Protein AF-A0A532UNZ4-F1 (afdb_monomer)

Foldseek 3Di:
DPPPPVVVVVVVVVVVVVVVVVLVPDPVSVLVVCVVVDPPRDDDDDPDDDPPVPQQVNPDDPDPRQKDFQPCLVPPVLFFDDDDPDPDDPDGHGPDDAPVSVVVPDDLQCPPFLFFAPCSVVRVPVLFADNGMDSDPPRGPDDPPVSVCVPDPPVVVCLDLVCLDPDDDTPVVFADNTHHNDPPRGHPPDDPPPDPPPSSVVVNVVSVVVVVVVPPCPVVVVLLVVLVVLLSVLVVCVVVVVLVSSLVSLVVSLVSVSDDPVVNVVSVVSNVVSVVVVVVVVVVD

Structure (mmCIF, N/CA/C/O backbone):
data_AF-A0A532UNZ4-F1
#
_entry.id   AF-A0A532UNZ4-F1
#
loop_
_atom_site.group_PDB
_atom_site.id
_atom_site.type_symbol
_atom_site.label_atom_id
_atom_site.label_alt_id
_atom_site.label_comp_id
_atom_site.label_asym_id
_atom_site.label_entity_id
_atom_site.label_seq_id
_atom_site.pdbx_PDB_ins_code
_atom_site.Cartn_x
_atom_site.Cartn_y
_atom_site.Cartn_z
_atom_site.occupancy
_atom_site.B_iso_or_equiv
_atom_site.auth_seq_id
_atom_site.auth_comp_id
_atom_site.auth_asym_id
_atom_site.auth_atom_id
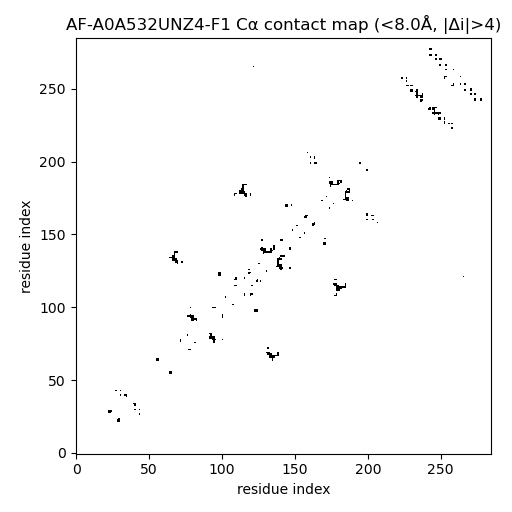_atom_site.pdbx_PDB_model_num
ATOM 1 N N . MET A 1 1 ? 32.087 49.160 -58.493 1.00 49.38 1 MET A N 1
ATOM 2 C CA . MET A 1 1 ? 32.886 48.961 -57.257 1.00 49.38 1 MET A CA 1
ATOM 3 C C . MET A 1 1 ? 32.150 48.200 -56.135 1.00 49.38 1 MET A C 1
ATOM 5 O O . MET A 1 1 ? 32.641 48.200 -55.020 1.00 49.38 1 MET A O 1
ATOM 9 N N . PHE A 1 2 ? 31.045 47.478 -56.394 1.00 47.03 2 PHE A N 1
ATOM 10 C CA . PHE A 1 2 ? 30.213 46.869 -55.329 1.00 47.03 2 PHE A CA 1
ATOM 11 C C . PHE A 1 2 ? 30.295 45.332 -55.195 1.00 47.03 2 PHE A C 1
ATOM 13 O O . PHE A 1 2 ? 29.628 44.758 -54.346 1.00 47.03 2 PHE A O 1
ATOM 20 N N . SER A 1 3 ? 31.113 44.646 -56.003 1.00 49.53 3 SER A N 1
ATOM 21 C CA . SER A 1 3 ? 31.121 43.170 -56.054 1.00 49.53 3 SER A CA 1
ATOM 22 C C . SER A 1 3 ? 32.226 42.498 -55.227 1.00 49.53 3 SER A C 1
ATOM 24 O O . SER A 1 3 ? 32.173 41.289 -55.025 1.00 49.53 3 SER A O 1
ATOM 26 N N . ARG A 1 4 ? 33.243 43.238 -54.759 1.00 51.09 4 ARG A N 1
ATOM 27 C CA . ARG A 1 4 ? 34.398 42.649 -54.050 1.00 51.09 4 ARG A CA 1
ATOM 28 C C . ARG A 1 4 ? 34.255 42.619 -52.526 1.00 51.09 4 ARG A C 1
ATOM 30 O O . ARG A 1 4 ? 34.861 41.765 -51.896 1.00 51.09 4 ARG A O 1
ATOM 37 N N . THR A 1 5 ? 33.442 43.490 -51.933 1.00 52.41 5 THR A N 1
ATOM 38 C CA . THR A 1 5 ? 33.271 43.569 -50.471 1.00 52.41 5 THR A CA 1
ATOM 39 C C . THR A 1 5 ? 32.358 42.471 -49.918 1.00 52.41 5 THR A C 1
ATOM 41 O O . THR A 1 5 ? 32.683 41.885 -48.892 1.00 52.41 5 THR A O 1
ATOM 44 N N . ILE A 1 6 ? 31.287 42.100 -50.631 1.00 52.09 6 ILE A N 1
ATOM 45 C CA . ILE A 1 6 ? 30.329 41.064 -50.190 1.00 52.09 6 ILE A CA 1
ATOM 46 C C . ILE A 1 6 ? 30.976 39.667 -50.146 1.00 52.09 6 ILE A C 1
ATOM 48 O O . ILE A 1 6 ? 30.724 38.889 -49.228 1.00 52.09 6 ILE A O 1
ATOM 52 N N . SER A 1 7 ? 31.873 39.360 -51.089 1.00 53.62 7 SER A N 1
ATOM 53 C CA . SER A 1 7 ? 32.529 38.046 -51.158 1.00 53.62 7 SER A CA 1
ATOM 54 C C . SER A 1 7 ? 33.530 37.811 -50.019 1.00 53.62 7 SER A C 1
ATOM 56 O O . SER A 1 7 ? 33.729 36.670 -49.608 1.00 53.62 7 SER A O 1
ATOM 58 N N . ILE A 1 8 ? 34.132 38.879 -49.480 1.00 55.50 8 ILE A N 1
ATOM 59 C CA . ILE A 1 8 ? 35.064 38.797 -48.345 1.00 55.50 8 ILE A CA 1
ATOM 60 C C . ILE A 1 8 ? 34.286 38.566 -47.041 1.00 55.50 8 ILE A C 1
ATOM 62 O O . ILE A 1 8 ? 34.701 37.753 -46.220 1.00 55.50 8 ILE A O 1
ATOM 66 N N . SER A 1 9 ? 33.122 39.204 -46.874 1.00 56.19 9 SER A N 1
ATOM 67 C CA . SER A 1 9 ? 32.268 39.044 -45.688 1.00 56.19 9 SER A CA 1
ATOM 68 C C . SER A 1 9 ? 31.656 37.643 -45.583 1.00 56.19 9 SER A C 1
ATOM 70 O O . SER A 1 9 ? 31.658 37.053 -44.507 1.00 56.19 9 SER A O 1
ATOM 72 N N . VAL A 1 10 ? 31.185 37.076 -46.699 1.00 59.09 10 VAL A N 1
ATOM 73 C CA . VAL A 1 10 ? 30.631 35.708 -46.729 1.00 59.09 10 VAL A CA 1
ATOM 74 C C . VAL A 1 10 ? 31.732 34.660 -46.528 1.00 59.09 10 VAL A C 1
ATOM 76 O O . VAL A 1 10 ? 31.521 33.686 -45.810 1.00 59.09 10 VAL A O 1
ATOM 79 N N . GLY A 1 11 ? 32.927 34.886 -47.086 1.00 58.06 11 GLY A N 1
ATOM 80 C CA . GLY A 1 11 ? 34.088 34.013 -46.883 1.00 58.06 11 GLY A CA 1
ATOM 81 C C . GLY A 1 11 ? 34.582 33.985 -45.433 1.00 58.06 11 GLY A C 1
ATOM 82 O O . GLY A 1 11 ? 34.886 32.914 -44.915 1.00 58.06 11 GLY A O 1
ATOM 83 N N . LEU A 1 12 ? 34.597 35.134 -44.747 1.00 62.00 12 LEU A N 1
ATOM 84 C CA . LEU A 1 12 ? 34.956 35.211 -43.326 1.00 62.00 12 LEU A CA 1
ATOM 85 C C . LEU A 1 12 ? 33.922 34.517 -42.434 1.00 62.00 12 LEU A C 1
ATOM 87 O O . LEU A 1 12 ? 34.299 33.788 -41.524 1.00 62.00 12 LEU A O 1
ATOM 91 N N . ILE A 1 13 ? 32.630 34.688 -42.719 1.00 64.38 13 ILE A N 1
ATOM 92 C CA . ILE A 1 13 ? 31.561 34.020 -41.965 1.00 64.38 13 ILE A CA 1
ATOM 93 C C . ILE A 1 13 ? 31.623 32.501 -42.180 1.00 64.38 13 ILE A C 1
ATOM 95 O O . ILE A 1 13 ? 31.535 31.753 -41.211 1.00 64.38 13 ILE A O 1
ATOM 99 N N . LEU A 1 14 ? 31.854 32.030 -43.410 1.00 59.44 14 LEU A N 1
ATOM 100 C CA . LEU A 1 14 ? 32.025 30.602 -43.693 1.00 59.44 14 LEU A CA 1
ATOM 101 C C . LEU A 1 14 ? 33.265 30.013 -43.013 1.00 59.44 14 LEU A C 1
ATOM 103 O O . LEU A 1 14 ? 33.174 28.912 -42.485 1.00 59.44 14 LEU A O 1
ATOM 107 N N . LEU A 1 15 ? 34.390 30.734 -42.958 1.00 60.16 15 LEU A N 1
ATOM 108 C CA . LEU A 1 15 ? 35.593 30.294 -42.237 1.00 60.16 15 LEU A CA 1
ATOM 109 C C . LEU A 1 15 ? 35.390 30.255 -40.717 1.00 60.16 15 LEU A C 1
ATOM 111 O O . LEU A 1 15 ? 35.885 29.340 -40.063 1.00 60.16 15 LEU A O 1
ATOM 115 N N . ILE A 1 16 ? 34.625 31.198 -40.159 1.00 64.38 16 ILE A N 1
ATOM 116 C CA . ILE A 1 16 ? 34.250 31.191 -38.738 1.00 64.38 16 ILE A CA 1
ATOM 117 C C . ILE A 1 16 ? 33.343 29.988 -38.436 1.00 64.38 16 ILE A C 1
ATOM 119 O O . ILE A 1 16 ? 33.587 29.272 -37.468 1.00 64.38 16 ILE A O 1
ATOM 123 N N . TRP A 1 17 ? 32.353 29.700 -39.286 1.00 57.81 17 TRP A N 1
ATOM 124 C CA . TRP A 1 17 ? 31.490 28.522 -39.136 1.00 57.81 17 TRP A CA 1
ATOM 125 C C . TRP A 1 17 ? 32.241 27.199 -39.343 1.00 57.81 17 TRP A C 1
ATOM 127 O O . TRP A 1 17 ? 31.996 26.247 -38.604 1.00 57.81 17 TRP A O 1
ATOM 137 N N . LEU A 1 18 ? 33.199 27.143 -40.277 1.00 57.22 18 LEU A N 1
ATOM 138 C CA . LEU A 1 18 ? 34.076 25.982 -40.458 1.00 57.22 18 LEU A CA 1
ATOM 139 C C . LEU A 1 18 ? 34.967 25.767 -39.223 1.00 57.22 18 LEU A C 1
ATOM 141 O O . LEU A 1 18 ? 35.126 24.638 -38.772 1.00 57.22 18 LEU A O 1
ATOM 145 N N . GLY A 1 19 ? 35.496 26.845 -38.633 1.00 57.66 19 GLY A N 1
ATOM 146 C CA . GLY A 1 19 ? 36.288 26.797 -37.401 1.00 57.66 19 GLY A CA 1
ATOM 147 C C . GLY A 1 19 ? 35.489 26.294 -36.195 1.00 57.66 19 GLY A C 1
ATOM 148 O O . GLY A 1 19 ? 35.978 25.447 -35.450 1.00 57.66 19 GLY A O 1
ATOM 149 N N . VAL A 1 20 ? 34.232 26.729 -36.047 1.00 58.88 20 VAL A N 1
ATOM 150 C CA . VAL A 1 20 ? 33.306 26.223 -35.012 1.00 58.88 20 VAL A CA 1
ATOM 151 C C . VAL A 1 20 ? 33.008 24.730 -35.207 1.00 58.88 20 VAL A C 1
ATOM 153 O O . VAL A 1 20 ? 32.889 23.993 -34.229 1.00 58.88 20 VAL A O 1
ATOM 156 N N . PHE A 1 21 ? 32.952 24.257 -36.455 1.00 53.56 21 PHE A N 1
ATOM 157 C CA . PHE A 1 21 ? 32.755 22.839 -36.764 1.00 53.56 21 PHE A CA 1
ATOM 158 C C . PHE A 1 21 ? 33.994 21.981 -36.459 1.00 53.56 21 PHE A C 1
ATOM 160 O O . PHE A 1 21 ? 33.852 20.873 -35.950 1.00 53.56 21 PHE A O 1
ATOM 167 N N . VAL A 1 22 ? 35.208 22.488 -36.705 1.00 53.97 22 VAL A N 1
ATOM 168 C CA . VAL A 1 22 ? 36.460 21.750 -36.436 1.00 53.97 22 VAL A CA 1
ATOM 169 C C . VAL A 1 22 ? 36.763 21.662 -34.933 1.00 53.97 22 VAL A C 1
ATOM 171 O O . VAL A 1 22 ? 37.199 20.611 -34.465 1.00 53.97 22 VAL A O 1
ATOM 174 N N . VAL A 1 23 ? 36.432 22.694 -34.145 1.00 53.22 23 VAL A N 1
ATOM 175 C CA . VAL A 1 23 ? 36.500 22.646 -32.664 1.00 53.22 23 VAL A CA 1
ATOM 176 C C . VAL A 1 23 ? 35.504 21.626 -32.077 1.00 53.22 23 VAL A C 1
ATOM 178 O O . VAL A 1 23 ? 35.675 21.151 -30.956 1.00 53.22 23 VAL A O 1
ATOM 181 N N . SER A 1 24 ? 34.497 21.207 -32.851 1.00 51.88 24 SER A N 1
ATOM 182 C CA . SER A 1 24 ? 33.519 20.185 -32.458 1.00 51.88 24 SER A CA 1
ATOM 183 C C . SER A 1 24 ? 34.052 18.743 -32.507 1.00 51.88 24 SER A C 1
ATOM 185 O O . SER A 1 24 ? 33.408 17.838 -31.974 1.00 51.88 24 SER A O 1
ATOM 187 N N . CYS A 1 25 ? 35.225 18.509 -33.108 1.00 57.59 25 CYS A N 1
ATOM 188 C CA . CYS A 1 25 ? 35.782 17.162 -33.271 1.00 57.59 25 CYS A CA 1
ATOM 189 C C . CYS A 1 25 ? 36.766 16.742 -32.167 1.00 57.59 25 CYS A C 1
ATOM 191 O O . CYS A 1 25 ? 37.067 15.555 -32.068 1.00 57.59 25 CYS A O 1
ATOM 193 N N . HIS A 1 26 ? 37.255 17.665 -31.328 1.00 64.00 26 HIS A N 1
ATOM 194 C CA . HIS A 1 26 ? 38.192 17.333 -30.251 1.00 64.00 26 HIS A CA 1
ATOM 195 C C . HIS A 1 26 ? 37.475 17.305 -28.893 1.00 64.00 26 HIS A C 1
ATOM 197 O O . HIS A 1 26 ? 36.960 18.313 -28.406 1.00 64.00 26 HIS A O 1
ATOM 203 N N . GLU A 1 27 ? 37.418 16.124 -28.276 1.00 60.66 27 GLU A N 1
ATOM 204 C CA . GLU A 1 27 ? 36.609 15.843 -27.081 1.00 60.66 27 GLU A CA 1
ATOM 205 C C . GLU A 1 27 ? 36.962 16.741 -25.881 1.00 60.66 27 GLU A C 1
ATOM 207 O O . GLU A 1 27 ? 36.075 17.173 -25.138 1.00 60.66 27 GLU A O 1
ATOM 212 N N . THR A 1 28 ? 38.239 17.111 -25.744 1.00 68.06 28 THR A N 1
ATOM 213 C CA . THR A 1 28 ? 38.715 18.026 -24.694 1.00 68.06 28 THR A CA 1
ATOM 214 C C . THR A 1 28 ? 38.230 19.460 -24.888 1.00 68.06 28 THR A C 1
ATOM 216 O O . THR A 1 28 ? 37.903 20.140 -23.912 1.00 68.06 28 THR A O 1
ATOM 219 N N . ASP A 1 29 ? 38.156 19.924 -26.136 1.00 67.81 29 ASP A N 1
ATOM 220 C CA . ASP A 1 29 ? 37.799 21.306 -26.456 1.00 67.81 29 ASP A CA 1
ATOM 221 C C . ASP A 1 29 ? 36.285 21.499 -26.370 1.00 67.81 29 ASP A C 1
ATOM 223 O O . ASP A 1 29 ? 35.812 22.483 -25.799 1.00 67.81 29 ASP A O 1
ATOM 227 N N . ARG A 1 30 ? 35.516 20.487 -26.797 1.00 68.12 30 ARG A N 1
ATOM 228 C CA . ARG A 1 30 ? 34.065 20.419 -26.584 1.00 68.12 30 ARG A CA 1
ATOM 229 C C . ARG A 1 30 ? 33.709 20.482 -25.100 1.00 68.12 30 ARG A C 1
ATOM 231 O O . ARG A 1 30 ? 32.814 21.233 -24.718 1.00 68.12 30 ARG A O 1
ATOM 238 N N . HIS A 1 31 ? 34.404 19.724 -24.253 1.00 72.06 31 HIS A N 1
ATOM 239 C CA . HIS A 1 31 ? 34.147 19.741 -22.814 1.00 72.06 31 HIS A CA 1
ATOM 240 C C . HIS A 1 31 ? 34.472 21.095 -22.176 1.00 72.06 31 HIS A C 1
ATOM 242 O O . HIS A 1 31 ? 33.653 21.596 -21.413 1.00 72.06 31 HIS A O 1
ATOM 248 N N . ARG A 1 32 ? 35.592 21.733 -22.550 1.00 71.75 32 ARG A N 1
ATOM 249 C CA . ARG A 1 32 ? 35.940 23.089 -22.086 1.00 71.75 32 ARG A CA 1
ATOM 250 C C . ARG A 1 32 ?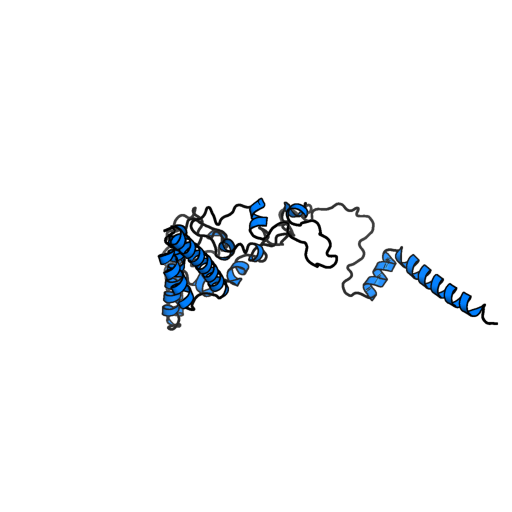 34.861 24.120 -22.412 1.00 71.75 32 ARG A C 1
ATOM 252 O O . ARG A 1 32 ? 34.497 24.918 -21.549 1.00 71.75 32 ARG A O 1
ATOM 259 N N . VAL A 1 33 ? 34.335 24.092 -23.636 1.00 73.88 33 VAL A N 1
ATOM 260 C CA . VAL A 1 33 ? 33.237 24.981 -24.043 1.00 73.88 33 VAL A CA 1
ATOM 261 C C . VAL A 1 33 ? 31.978 24.687 -23.223 1.00 73.88 33 VAL A C 1
ATOM 263 O O . VAL A 1 33 ? 31.347 25.610 -22.716 1.00 73.88 33 VAL A O 1
ATOM 266 N N . LEU A 1 34 ? 31.631 23.415 -23.019 1.00 67.25 34 LEU A N 1
ATOM 267 C CA . LEU A 1 34 ? 30.447 23.034 -22.245 1.00 67.25 34 LEU A CA 1
ATOM 268 C C . LEU A 1 34 ? 30.554 23.437 -20.767 1.00 67.25 34 LEU A C 1
ATOM 270 O O . LEU A 1 34 ? 29.593 23.983 -20.238 1.00 67.25 34 LEU A O 1
ATO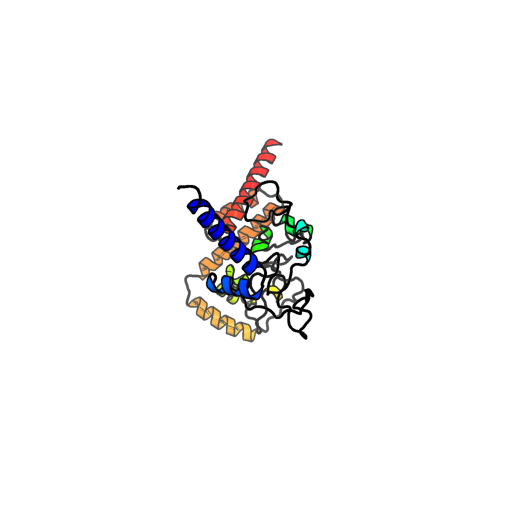M 274 N N . THR A 1 35 ? 31.710 23.251 -20.122 1.00 72.12 35 THR A N 1
ATOM 275 C CA . THR A 1 35 ? 31.942 23.695 -18.732 1.00 72.12 35 THR A CA 1
ATOM 276 C C . THR A 1 35 ? 31.906 25.213 -18.570 1.00 72.12 35 THR A C 1
ATOM 278 O O . THR A 1 35 ? 31.666 25.704 -17.475 1.00 72.12 35 THR A O 1
ATOM 281 N N . PHE A 1 36 ? 32.163 25.968 -19.642 1.00 73.06 36 PHE A N 1
ATOM 282 C CA . PHE A 1 36 ? 32.117 27.428 -19.601 1.00 73.06 36 PHE A CA 1
ATOM 283 C C . PHE A 1 36 ? 30.676 27.961 -19.619 1.00 73.06 36 PHE A C 1
ATOM 285 O O . PHE A 1 36 ? 30.379 28.945 -18.950 1.00 73.06 36 PHE A O 1
ATOM 292 N N . PHE A 1 37 ? 29.779 27.319 -20.376 1.00 71.50 37 PHE A N 1
ATOM 293 C CA . PHE A 1 37 ? 28.386 27.763 -20.520 1.00 71.50 37 PHE A CA 1
ATOM 294 C C . PHE A 1 37 ? 27.405 27.079 -19.565 1.00 71.50 37 PHE A C 1
ATOM 296 O O . PHE A 1 37 ? 26.330 27.622 -19.314 1.00 71.50 37 PHE A O 1
ATOM 303 N N . PHE A 1 38 ? 27.747 25.903 -19.042 1.00 57.12 38 PHE A N 1
ATOM 304 C CA . PHE A 1 38 ? 26.861 25.113 -18.197 1.00 57.12 38 PHE A CA 1
ATOM 305 C C . PHE A 1 38 ? 27.566 24.723 -16.901 1.00 57.12 38 PHE A C 1
ATOM 307 O O . PHE A 1 38 ? 28.583 24.030 -16.909 1.00 57.12 38 PHE A O 1
ATOM 314 N N . ASP A 1 39 ? 26.985 25.142 -15.780 1.00 51.50 39 ASP A N 1
ATOM 315 C CA . ASP A 1 39 ? 27.444 24.751 -14.452 1.00 51.50 39 ASP A CA 1
ATOM 316 C C . ASP A 1 39 ? 26.905 23.339 -14.137 1.00 51.50 39 ASP A C 1
ATOM 318 O O . ASP A 1 39 ? 25.697 23.098 -14.212 1.00 51.50 39 ASP A O 1
ATOM 322 N N . GLY A 1 40 ? 27.797 22.376 -13.868 1.00 53.81 40 GLY A N 1
ATOM 323 C CA . GLY A 1 40 ? 27.451 20.961 -13.629 1.00 53.81 40 GLY A CA 1
ATOM 324 C C . GLY A 1 40 ? 27.924 19.943 -14.680 1.00 53.81 40 GLY A C 1
ATOM 325 O O . GLY A 1 40 ? 27.517 18.780 -14.630 1.00 53.81 40 GLY A O 1
ATOM 326 N N . VAL A 1 41 ? 28.788 20.326 -15.623 1.00 71.81 41 VAL A N 1
ATOM 327 C CA . VAL A 1 41 ? 29.396 19.372 -16.568 1.00 71.81 41 VAL A CA 1
ATOM 328 C C . VAL A 1 41 ? 30.468 18.544 -15.840 1.00 71.81 41 VAL A C 1
ATOM 330 O O . VAL A 1 41 ? 31.475 19.079 -15.383 1.00 71.81 41 VAL A O 1
ATOM 333 N N . GLY A 1 42 ? 30.238 17.234 -15.701 1.00 60.84 42 GLY A N 1
ATOM 334 C CA . GLY A 1 42 ? 31.134 16.310 -14.986 1.00 60.84 42 GLY A CA 1
ATOM 335 C C . GLY A 1 42 ? 32.487 16.092 -15.685 1.00 60.84 42 GLY A C 1
ATOM 336 O O . GLY A 1 42 ? 32.568 16.281 -16.895 1.00 60.84 42 GLY A O 1
ATOM 337 N N . PRO A 1 43 ? 33.544 15.687 -14.955 1.00 68.19 43 PRO A N 1
ATOM 338 C CA . PRO A 1 43 ? 34.919 15.660 -15.461 1.00 68.19 43 PRO A CA 1
ATOM 339 C C . PRO A 1 43 ? 35.113 14.708 -16.652 1.00 68.19 43 PRO A C 1
ATOM 341 O O . PRO A 1 43 ? 34.479 13.655 -16.728 1.00 68.19 43 PRO A O 1
ATOM 344 N N . LEU A 1 44 ? 36.034 15.060 -17.560 1.00 54.28 44 LEU A N 1
ATOM 345 C CA . LEU A 1 44 ? 36.469 14.192 -18.661 1.00 54.28 44 LEU A CA 1
ATOM 346 C C . LEU A 1 44 ? 37.072 12.891 -18.119 1.00 54.28 44 LEU A C 1
ATOM 348 O O . LEU A 1 44 ? 38.105 12.907 -17.449 1.00 54.28 44 LEU A O 1
ATOM 352 N N . MET A 1 45 ? 36.431 11.766 -18.430 1.00 50.84 45 MET A N 1
ATOM 353 C CA . MET A 1 45 ? 36.953 10.430 -18.138 1.00 50.84 45 MET A CA 1
ATOM 354 C C . MET A 1 45 ? 38.168 10.124 -19.037 1.00 50.84 45 MET A C 1
ATOM 356 O O . MET A 1 45 ? 38.174 10.526 -20.203 1.00 50.84 45 MET A O 1
ATOM 360 N N . PRO A 1 46 ? 39.194 9.410 -18.543 1.00 45.78 46 PRO A N 1
ATOM 361 C CA . PRO A 1 46 ? 40.348 9.036 -19.353 1.00 45.78 46 PRO A CA 1
ATOM 362 C C . PRO A 1 46 ? 39.969 8.031 -20.454 1.00 45.78 46 PRO A C 1
ATOM 364 O O . PRO A 1 46 ? 39.210 7.089 -20.225 1.00 45.78 46 PRO A O 1
ATOM 367 N N . ALA A 1 47 ? 40.524 8.229 -21.652 1.00 43.97 47 ALA A N 1
ATOM 368 C CA . ALA A 1 47 ? 40.327 7.346 -22.799 1.00 43.97 47 ALA A CA 1
ATOM 369 C C . ALA A 1 47 ? 40.995 5.981 -22.556 1.00 43.97 47 ALA A C 1
ATOM 371 O O . ALA A 1 47 ? 42.194 5.922 -22.287 1.00 43.97 47 ALA A O 1
ATOM 372 N N . GLY A 1 48 ? 40.221 4.893 -22.655 1.00 44.31 48 GLY A N 1
ATOM 373 C CA . GLY A 1 48 ? 40.732 3.521 -22.516 1.00 44.31 48 GLY A CA 1
ATOM 374 C C . GLY A 1 48 ? 39.837 2.540 -21.755 1.00 44.31 48 GLY A C 1
ATOM 375 O O . GLY A 1 48 ? 40.191 1.372 -21.647 1.00 44.31 48 GLY A O 1
ATOM 376 N N . ILE A 1 49 ? 38.682 2.971 -21.246 1.00 41.59 49 ILE A N 1
ATOM 377 C CA . ILE A 1 49 ? 37.657 2.053 -20.739 1.00 41.59 49 ILE A CA 1
ATOM 378 C C . ILE A 1 49 ? 36.623 1.897 -21.852 1.00 41.59 49 ILE A C 1
ATOM 380 O O . ILE A 1 49 ? 35.746 2.742 -22.021 1.00 41.59 49 ILE A O 1
ATOM 384 N N . GLU A 1 50 ? 36.778 0.847 -22.661 1.00 42.22 50 GLU A N 1
ATOM 385 C CA . GLU A 1 50 ? 35.688 0.345 -23.499 1.00 42.22 50 GLU A CA 1
ATOM 386 C C . GLU A 1 50 ? 34.449 0.140 -22.622 1.00 42.22 50 GLU A C 1
ATOM 388 O O . GLU A 1 50 ? 34.578 -0.226 -21.452 1.00 42.22 50 GLU A O 1
ATOM 393 N N . ASP A 1 51 ? 33.268 0.407 -23.187 1.00 38.88 51 ASP A N 1
ATOM 394 C CA . ASP A 1 51 ? 31.939 0.288 -22.576 1.00 38.88 51 ASP A CA 1
ATOM 395 C C . ASP A 1 51 ? 31.645 -1.169 -22.175 1.00 38.88 51 ASP A C 1
ATOM 397 O O . ASP A 1 51 ? 30.782 -1.858 -22.721 1.00 38.88 51 ASP A O 1
ATOM 401 N N . VAL A 1 52 ? 32.391 -1.680 -21.201 1.00 36.62 52 VAL A N 1
ATOM 402 C CA . VAL A 1 52 ? 31.921 -2.758 -20.364 1.00 36.62 52 VAL A CA 1
ATOM 403 C C . VAL A 1 52 ? 30.801 -2.107 -19.579 1.00 36.62 52 VAL A C 1
ATOM 405 O O . VAL A 1 52 ? 31.031 -1.242 -18.732 1.00 36.62 52 VAL A O 1
ATOM 408 N N . ARG A 1 53 ? 29.569 -2.526 -19.871 1.00 39.94 53 ARG A N 1
ATOM 409 C CA . ARG A 1 53 ? 28.444 -2.385 -18.950 1.00 39.94 53 ARG A CA 1
ATOM 410 C C . ARG A 1 53 ? 28.807 -3.143 -17.675 1.00 39.94 53 ARG A C 1
ATOM 412 O O . ARG A 1 53 ? 28.355 -4.264 -17.463 1.00 39.94 53 ARG A O 1
ATOM 419 N N . ILE A 1 54 ? 29.689 -2.566 -16.866 1.00 40.50 54 ILE A N 1
ATOM 420 C CA . ILE A 1 54 ? 30.010 -3.064 -15.545 1.00 40.50 54 ILE A CA 1
ATOM 421 C C . ILE A 1 54 ? 28.763 -2.753 -14.745 1.00 40.50 54 ILE A C 1
ATOM 423 O O . ILE A 1 54 ? 28.477 -1.597 -14.427 1.00 40.50 54 ILE A O 1
ATOM 427 N N . ASP A 1 55 ? 27.977 -3.800 -14.504 1.00 45.34 55 ASP A N 1
ATOM 428 C CA . ASP A 1 55 ? 26.959 -3.778 -13.474 1.00 45.34 55 ASP A CA 1
ATOM 429 C C . ASP A 1 55 ? 27.634 -3.217 -12.210 1.00 45.34 55 ASP A C 1
ATOM 431 O O . ASP A 1 55 ? 28.618 -3.798 -11.743 1.00 45.34 55 ASP A O 1
ATOM 435 N N . PRO A 1 56 ? 27.179 -2.073 -11.669 1.00 45.31 56 PRO A N 1
ATOM 436 C CA . PRO A 1 56 ? 27.789 -1.470 -10.489 1.00 45.31 56 PRO A CA 1
ATOM 437 C C . PRO A 1 56 ? 27.755 -2.397 -9.261 1.00 45.31 56 PRO A C 1
ATOM 439 O O . PRO A 1 56 ? 28.440 -2.118 -8.281 1.00 45.31 56 PRO A O 1
ATOM 442 N N . ASN A 1 57 ? 27.012 -3.507 -9.322 1.00 47.28 57 ASN A N 1
ATOM 443 C CA . ASN A 1 57 ? 26.987 -4.552 -8.304 1.00 47.28 57 ASN A CA 1
ATOM 444 C C . ASN A 1 57 ? 28.088 -5.616 -8.473 1.00 47.28 57 ASN A C 1
ATOM 446 O O . ASN A 1 57 ? 28.252 -6.458 -7.597 1.00 47.28 57 ASN A O 1
ATOM 450 N N . PHE A 1 58 ? 28.859 -5.603 -9.565 1.00 44.94 58 PHE A N 1
ATOM 451 C CA . PHE A 1 58 ? 29.853 -6.646 -9.854 1.00 44.94 58 PHE A CA 1
ATOM 452 C C . PHE A 1 58 ? 31.189 -6.455 -9.113 1.00 44.94 58 PHE A C 1
ATOM 454 O O . PHE A 1 58 ? 32.044 -7.335 -9.145 1.00 44.94 58 PHE A O 1
ATOM 461 N N . ALA A 1 59 ? 31.388 -5.317 -8.438 1.00 45.28 59 ALA A N 1
ATOM 462 C CA . ALA A 1 59 ? 32.691 -4.931 -7.892 1.00 45.28 59 ALA A CA 1
ATOM 463 C C . ALA A 1 59 ? 32.780 -4.846 -6.357 1.00 45.28 59 ALA A C 1
ATOM 465 O O . ALA A 1 59 ? 33.775 -4.315 -5.865 1.00 45.28 59 ALA A O 1
ATOM 466 N N . GLN A 1 60 ? 31.799 -5.317 -5.571 1.00 44.03 60 GLN A N 1
ATOM 467 C CA . GLN A 1 60 ? 31.867 -5.177 -4.104 1.00 44.03 60 GLN A CA 1
ATOM 468 C C . GLN A 1 60 ? 31.357 -6.414 -3.339 1.00 44.03 60 GLN A C 1
ATOM 470 O O . GLN A 1 60 ? 30.212 -6.832 -3.463 1.00 44.03 60 GLN A O 1
ATOM 475 N N . SER A 1 61 ? 32.248 -6.974 -2.514 1.00 42.06 61 SER A N 1
ATOM 476 C CA . SER A 1 61 ? 31.978 -7.883 -1.382 1.00 42.06 61 SER A CA 1
ATOM 477 C C . SER A 1 61 ? 30.849 -7.348 -0.472 1.00 42.06 61 SER A C 1
ATOM 479 O O . SER A 1 61 ? 30.653 -6.136 -0.461 1.00 42.06 61 SER A O 1
ATOM 481 N N . PRO A 1 62 ? 30.178 -8.179 0.357 1.00 48.66 62 PRO A N 1
ATOM 482 C CA . PRO A 1 62 ? 28.716 -8.342 0.396 1.00 48.66 62 PRO A CA 1
ATOM 483 C C . PRO A 1 62 ? 27.961 -7.068 0.843 1.00 48.66 62 PRO A C 1
ATOM 485 O O . PRO A 1 62 ? 27.429 -6.989 1.950 1.00 48.66 62 PRO A O 1
ATOM 488 N N . GLN A 1 63 ? 27.954 -6.041 0.004 1.00 52.59 63 GLN A N 1
ATOM 489 C CA . GLN A 1 63 ? 27.297 -4.760 0.243 1.00 52.59 63 GLN A CA 1
ATOM 490 C C . GLN A 1 63 ? 26.055 -4.708 -0.647 1.00 52.59 63 GLN A C 1
ATOM 492 O O . GLN A 1 63 ? 26.102 -5.135 -1.803 1.00 52.59 63 GLN A O 1
ATOM 497 N N . GLU A 1 64 ? 24.930 -4.239 -0.099 1.00 52.50 64 GLU A N 1
ATOM 498 C CA . GLU A 1 64 ? 23.677 -4.122 -0.849 1.00 52.50 64 GLU A CA 1
ATOM 499 C C . GLU A 1 64 ? 23.865 -3.322 -2.150 1.00 52.50 64 GLU A C 1
ATOM 501 O O . GLU A 1 64 ? 24.646 -2.364 -2.182 1.00 52.50 64 GLU A O 1
ATOM 506 N N . PRO A 1 65 ? 23.159 -3.693 -3.232 1.00 59.03 65 PRO A N 1
ATOM 507 C CA . PRO A 1 65 ? 23.338 -3.066 -4.531 1.00 59.03 65 PRO A CA 1
ATOM 508 C C . PRO A 1 65 ? 23.050 -1.563 -4.467 1.00 59.03 65 PRO A C 1
ATOM 510 O O . PRO A 1 65 ? 22.041 -1.129 -3.909 1.00 59.03 65 PRO A O 1
ATOM 513 N N . LEU A 1 66 ? 23.893 -0.752 -5.118 1.00 67.62 66 LEU A N 1
ATOM 514 C CA . LEU A 1 66 ? 23.724 0.711 -5.171 1.00 67.62 66 LEU A CA 1
ATOM 515 C C . LEU A 1 66 ? 22.358 1.122 -5.751 1.00 67.62 66 LEU A C 1
ATOM 517 O O . LEU A 1 66 ? 21.840 2.199 -5.443 1.00 67.62 66 LEU A O 1
ATOM 521 N N . TRP A 1 67 ? 21.792 0.271 -6.612 1.00 77.88 67 TRP A N 1
ATOM 522 C CA . TRP A 1 67 ? 20.444 0.393 -7.149 1.00 77.88 67 TRP A CA 1
ATOM 523 C C . TRP A 1 67 ? 19.809 -0.985 -7.323 1.00 77.88 67 TRP A C 1
ATOM 525 O O . TRP A 1 67 ? 20.344 -1.846 -8.018 1.00 77.88 67 TRP A O 1
ATOM 535 N N . TYR A 1 68 ? 18.601 -1.135 -6.801 1.00 85.38 68 TYR A N 1
ATOM 536 C CA . TYR A 1 68 ? 17.667 -2.174 -7.195 1.00 85.38 68 TYR A CA 1
ATOM 537 C C . TYR A 1 68 ? 16.989 -1.734 -8.489 1.00 85.38 68 TYR A C 1
ATOM 539 O O . TYR A 1 68 ? 16.341 -0.685 -8.543 1.00 85.38 68 TYR A O 1
ATOM 547 N N . VAL A 1 69 ? 17.162 -2.512 -9.551 1.00 88.00 69 VAL A N 1
ATOM 548 C CA . VAL A 1 69 ? 16.540 -2.261 -10.852 1.00 88.00 69 VAL A CA 1
ATOM 549 C C . VAL A 1 69 ? 15.341 -3.182 -11.001 1.00 88.00 69 VAL A C 1
ATOM 551 O O . VAL A 1 69 ? 15.413 -4.359 -10.661 1.00 88.00 69 VAL A O 1
ATOM 554 N N . HIS A 1 70 ? 14.229 -2.647 -11.499 1.00 91.25 70 HIS A N 1
ATOM 555 C CA . HIS A 1 70 ? 13.077 -3.476 -11.815 1.00 91.25 70 HIS A CA 1
ATOM 556 C C . HIS A 1 70 ? 13.401 -4.319 -13.048 1.00 91.25 70 HIS A C 1
ATOM 558 O O . HIS A 1 70 ? 13.661 -3.752 -14.105 1.00 91.25 70 HIS A O 1
ATOM 564 N N . GLU A 1 71 ? 13.404 -5.645 -12.932 1.00 88.25 71 GLU A N 1
ATOM 565 C CA . GLU A 1 71 ? 13.846 -6.546 -14.008 1.00 88.25 71 GLU A CA 1
ATOM 566 C C . GLU A 1 71 ? 13.168 -6.280 -15.376 1.00 88.25 71 GLU A C 1
ATOM 568 O O . GLU A 1 71 ? 13.890 -6.178 -16.374 1.00 88.25 71 GLU A O 1
ATOM 573 N N . PRO A 1 72 ? 11.840 -6.018 -15.459 1.00 88.94 72 PRO A N 1
ATOM 574 C CA . PRO A 1 72 ? 11.175 -5.651 -16.715 1.00 88.94 72 PRO A CA 1
ATOM 575 C C . PRO A 1 72 ? 11.739 -4.402 -17.409 1.00 88.94 72 PRO A C 1
ATOM 577 O O . PRO A 1 72 ? 11.507 -4.206 -18.596 1.00 88.94 72 PRO A O 1
ATOM 580 N N . ARG A 1 73 ? 12.527 -3.563 -16.720 1.00 85.06 73 ARG A N 1
ATOM 581 C CA . ARG A 1 73 ? 13.190 -2.387 -17.310 1.00 85.06 73 ARG A CA 1
ATOM 582 C C . ARG A 1 73 ? 14.114 -2.750 -18.481 1.00 85.06 73 ARG A C 1
ATOM 584 O O . ARG A 1 73 ? 14.401 -1.880 -19.300 1.00 85.06 73 ARG A O 1
ATOM 591 N N . LYS A 1 74 ? 14.605 -3.992 -18.567 1.00 84.62 74 LYS A N 1
ATOM 592 C CA . LYS A 1 74 ? 15.459 -4.439 -19.683 1.00 84.62 74 LYS A CA 1
ATOM 593 C C . LYS A 1 74 ? 14.753 -4.346 -21.040 1.00 84.62 74 LYS A C 1
ATOM 595 O O . LYS A 1 74 ? 15.432 -4.151 -22.044 1.00 84.62 74 LYS A O 1
ATOM 600 N N . ASP A 1 75 ? 13.423 -4.413 -21.062 1.00 88.50 75 ASP A N 1
ATOM 601 C CA . ASP A 1 75 ? 12.614 -4.201 -22.258 1.00 88.50 75 ASP A CA 1
ATOM 602 C C . ASP A 1 75 ? 11.534 -3.146 -21.997 1.00 88.50 75 ASP A C 1
ATOM 604 O O . ASP A 1 75 ? 10.484 -3.397 -21.404 1.00 88.50 75 ASP A O 1
ATOM 608 N N . CYS A 1 76 ? 11.784 -1.935 -22.496 1.00 87.75 76 CYS A N 1
ATOM 609 C CA . CYS A 1 76 ? 10.871 -0.807 -22.359 1.00 87.75 76 CYS A CA 1
ATOM 610 C C . CYS A 1 76 ? 9.480 -1.091 -22.944 1.00 87.75 76 CYS A C 1
ATOM 612 O O . CYS A 1 76 ? 8.513 -0.471 -22.506 1.00 87.75 76 CYS A O 1
ATOM 614 N N . THR A 1 77 ? 9.367 -1.988 -23.929 1.00 88.56 77 THR A N 1
ATOM 615 C CA . THR A 1 77 ? 8.114 -2.241 -24.653 1.00 88.56 77 THR A CA 1
ATOM 616 C C . THR A 1 77 ? 7.107 -3.069 -23.860 1.00 88.56 77 THR A C 1
ATOM 618 O O . THR A 1 77 ? 5.913 -3.012 -24.149 1.00 88.56 77 THR A O 1
ATOM 621 N N . LEU A 1 78 ? 7.561 -3.748 -22.799 1.00 88.69 78 LEU A N 1
ATOM 622 C CA . LEU A 1 78 ? 6.694 -4.454 -21.849 1.00 88.69 78 LEU A CA 1
ATOM 623 C C . LEU A 1 78 ? 5.786 -3.502 -21.068 1.00 88.69 78 LEU A C 1
ATOM 625 O O . LEU A 1 78 ? 4.714 -3.896 -20.619 1.00 88.69 78 LEU A O 1
ATOM 629 N N . CYS A 1 79 ? 6.219 -2.251 -20.901 1.00 89.38 79 CYS A N 1
ATOM 630 C CA . CYS A 1 79 ? 5.475 -1.237 -20.163 1.00 89.38 79 CYS A CA 1
ATOM 631 C C . CYS A 1 79 ? 5.057 -0.054 -21.031 1.00 89.38 79 CYS A C 1
ATOM 633 O O . CYS A 1 79 ? 4.002 0.531 -20.787 1.00 89.38 79 CYS A O 1
ATOM 635 N N . HIS A 1 80 ? 5.852 0.300 -22.042 1.00 89.38 80 HIS A N 1
ATOM 636 C CA . HIS A 1 80 ? 5.648 1.482 -22.871 1.00 89.38 80 HIS A CA 1
ATOM 637 C C . HIS A 1 80 ? 5.289 1.144 -24.321 1.00 89.38 80 HIS A C 1
ATOM 639 O O . HIS A 1 80 ? 5.922 0.314 -24.968 1.00 89.38 80 HIS A O 1
ATOM 645 N N . GLY A 1 81 ? 4.283 1.835 -24.858 1.00 81.69 81 GLY A N 1
ATOM 646 C CA . GLY A 1 81 ? 3.839 1.682 -26.242 1.00 81.69 81 GLY A CA 1
ATOM 647 C C . GLY A 1 81 ? 4.695 2.461 -27.246 1.00 81.69 81 GLY A C 1
ATOM 648 O O . GLY A 1 81 ? 5.432 3.387 -26.897 1.00 81.69 81 GLY A O 1
ATOM 649 N N . LYS A 1 82 ? 4.562 2.126 -28.537 1.00 68.75 82 LYS A N 1
ATOM 650 C CA . LYS A 1 82 ? 5.178 2.907 -29.624 1.00 68.75 82 LYS A CA 1
ATOM 651 C C . LYS A 1 82 ? 4.499 4.276 -29.746 1.00 68.75 82 LYS A C 1
ATOM 653 O O . LYS A 1 82 ? 3.276 4.385 -29.722 1.00 68.75 82 LYS A O 1
ATOM 658 N N . ARG A 1 83 ? 5.310 5.325 -29.907 1.00 59.50 83 ARG A N 1
ATOM 659 C CA . ARG A 1 83 ? 4.885 6.730 -30.022 1.00 59.50 83 ARG A CA 1
ATOM 660 C C . ARG A 1 83 ? 4.022 6.927 -31.279 1.00 59.50 83 ARG A C 1
ATOM 662 O O . ARG A 1 83 ? 4.543 7.103 -32.375 1.00 59.50 83 ARG A O 1
ATOM 669 N N . GLY A 1 84 ? 2.699 6.894 -31.136 1.00 53.94 84 GLY A N 1
ATOM 670 C CA . GLY A 1 84 ? 1.766 7.254 -32.204 1.00 53.94 84 GLY A CA 1
ATOM 671 C C . GLY A 1 84 ? 1.714 8.773 -32.404 1.00 53.94 84 GLY A C 1
ATOM 672 O O . GLY A 1 84 ? 1.087 9.471 -31.618 1.00 53.94 84 GLY A O 1
ATOM 673 N N . GLN A 1 85 ? 2.413 9.285 -33.423 1.00 48.88 85 GLN A N 1
ATOM 674 C CA . GLN A 1 85 ? 2.193 10.570 -34.124 1.00 48.88 85 GLN A CA 1
ATOM 675 C C . GLN A 1 85 ? 1.804 11.837 -33.320 1.00 48.88 85 GLN A C 1
ATOM 677 O O . GLN A 1 85 ? 1.099 12.704 -33.832 1.00 48.88 85 GLN A O 1
ATOM 682 N N . LYS A 1 86 ? 2.315 12.045 -32.104 1.00 48.88 86 LYS A N 1
ATOM 683 C CA . LYS A 1 86 ? 2.375 13.396 -31.515 1.00 48.88 86 LYS A CA 1
ATOM 684 C C . LYS A 1 86 ? 3.794 13.685 -31.047 1.00 48.88 86 LYS A C 1
ATOM 686 O O . LYS A 1 86 ? 4.252 13.161 -30.034 1.00 48.88 86 LYS A O 1
ATOM 691 N N . LEU A 1 87 ? 4.492 14.514 -31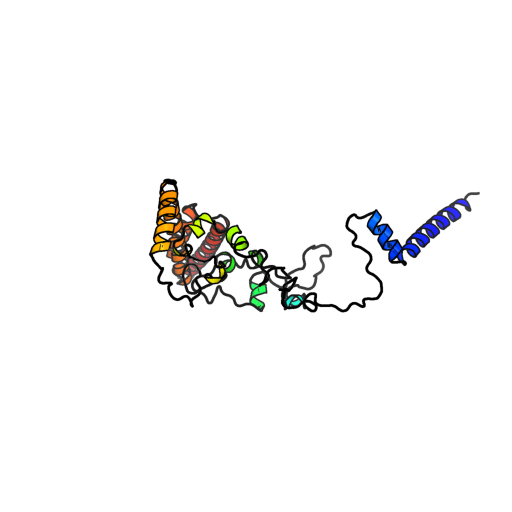.825 1.00 48.97 87 LEU A N 1
ATOM 692 C CA . LEU A 1 87 ? 5.908 14.860 -31.657 1.00 48.97 87 LEU A CA 1
ATOM 693 C C . LEU A 1 87 ? 6.245 15.579 -30.331 1.00 48.97 87 LEU A C 1
ATOM 695 O O . LEU A 1 87 ? 7.420 15.789 -30.058 1.00 48.97 87 LEU A O 1
ATOM 699 N N . PHE A 1 88 ? 5.264 15.905 -29.479 1.00 51.56 88 PHE A N 1
ATOM 700 C CA . PHE A 1 88 ? 5.471 16.738 -28.285 1.00 51.56 88 PHE A CA 1
ATOM 701 C C . PHE A 1 88 ? 4.693 16.281 -27.037 1.00 51.56 88 PHE A C 1
ATOM 703 O O . PHE A 1 88 ? 4.214 17.106 -26.268 1.00 51.56 88 PHE A O 1
ATOM 710 N N . ALA A 1 89 ? 4.559 14.971 -26.806 1.00 52.03 89 ALA A N 1
ATOM 711 C CA . ALA A 1 89 ? 4.194 14.464 -25.476 1.00 52.03 89 ALA A CA 1
ATOM 712 C C . ALA A 1 89 ? 5.484 14.178 -24.674 1.00 52.03 89 ALA A C 1
ATOM 714 O O . ALA A 1 89 ? 6.282 13.360 -25.144 1.00 52.03 89 ALA A O 1
ATOM 715 N N . PRO A 1 90 ? 5.733 14.837 -23.523 1.00 51.59 90 PRO A N 1
ATOM 716 C CA . PRO A 1 90 ? 6.952 14.650 -22.724 1.00 51.59 90 PRO A CA 1
ATOM 717 C C . PRO A 1 90 ? 7.000 13.308 -21.971 1.00 51.59 90 PRO A C 1
ATOM 719 O O . PRO A 1 90 ? 8.043 12.950 -21.431 1.00 51.59 90 PRO A O 1
ATOM 722 N N . GLU A 1 91 ? 5.905 12.547 -21.960 1.00 56.72 91 GLU A N 1
ATOM 723 C CA . GLU A 1 91 ? 5.767 11.314 -21.184 1.00 56.72 91 GLU A CA 1
ATOM 724 C C . GLU A 1 91 ? 5.716 10.081 -22.096 1.00 56.72 91 GLU A C 1
ATOM 726 O O . GLU A 1 91 ? 5.051 10.065 -23.136 1.00 56.72 91 GLU A O 1
ATOM 731 N N . ALA A 1 92 ? 6.448 9.032 -21.714 1.00 64.62 92 ALA A N 1
ATOM 732 C CA . ALA A 1 92 ? 6.379 7.737 -22.374 1.00 64.62 92 ALA A CA 1
ATOM 733 C C . ALA A 1 92 ? 5.005 7.099 -22.103 1.00 64.62 92 ALA A C 1
ATOM 735 O O . ALA A 1 92 ? 4.625 6.894 -20.953 1.00 64.62 92 ALA A O 1
ATOM 736 N N . ILE A 1 93 ? 4.264 6.781 -23.164 1.00 80.38 93 ILE A N 1
ATOM 737 C CA . ILE A 1 93 ? 2.903 6.236 -23.078 1.00 80.38 93 ILE A CA 1
ATOM 738 C C . ILE A 1 93 ? 2.969 4.809 -22.535 1.00 80.38 93 ILE A C 1
ATOM 740 O O . ILE A 1 93 ? 3.737 4.002 -23.055 1.00 80.38 93 ILE A O 1
ATOM 744 N N . LEU A 1 94 ? 2.175 4.491 -21.512 1.00 87.56 94 LEU A N 1
ATOM 745 C CA . LEU A 1 94 ? 2.040 3.122 -21.011 1.00 87.56 94 LEU A CA 1
ATOM 746 C C . LEU A 1 94 ? 1.162 2.285 -21.951 1.00 87.56 94 LEU A C 1
ATOM 748 O O . LEU A 1 94 ? 0.197 2.800 -22.511 1.00 87.56 94 LEU A O 1
ATOM 752 N N . ILE A 1 95 ? 1.472 0.995 -22.111 1.00 89.19 95 ILE A N 1
ATOM 753 C CA . ILE A 1 95 ? 0.661 0.082 -22.942 1.00 89.19 95 ILE A CA 1
ATOM 754 C C . ILE A 1 95 ? -0.735 -0.177 -22.355 1.00 89.19 95 ILE A C 1
ATOM 756 O O . ILE A 1 95 ? -1.654 -0.538 -23.083 1.00 89.19 95 ILE A O 1
ATOM 760 N N . THR A 1 96 ? -0.893 0.010 -21.044 1.00 89.62 96 THR A N 1
ATOM 761 C CA . THR A 1 96 ? -2.165 -0.044 -20.317 1.00 89.62 96 THR A CA 1
ATOM 762 C C . THR A 1 96 ? -2.056 0.783 -19.029 1.00 89.62 96 THR A C 1
ATOM 764 O O . THR A 1 96 ? -0.978 1.273 -18.683 1.00 89.62 96 THR A O 1
ATOM 767 N N . THR A 1 97 ? -3.163 0.986 -18.319 1.00 90.31 97 THR A N 1
ATOM 768 C CA . THR A 1 97 ? -3.204 1.784 -17.088 1.00 90.31 97 THR A CA 1
ATOM 769 C C . THR A 1 97 ? -2.660 1.015 -15.883 1.00 90.31 97 THR A C 1
ATOM 771 O O . THR A 1 97 ? -2.661 -0.212 -15.841 1.00 90.31 97 THR A O 1
ATOM 774 N N . VAL A 1 98 ? -2.211 1.736 -14.857 1.00 90.31 98 VAL A N 1
ATOM 775 C CA . VAL A 1 98 ? -1.957 1.157 -13.528 1.00 90.31 98 VAL A CA 1
ATOM 776 C C . VAL A 1 98 ? -3.312 1.047 -12.805 1.00 90.31 98 VAL A C 1
ATOM 778 O O . VAL A 1 98 ? -4.072 2.016 -12.855 1.00 90.31 98 VAL A O 1
ATOM 781 N N . PRO A 1 99 ? -3.657 -0.092 -12.171 1.00 92.25 99 PRO A N 1
ATOM 782 C CA . PRO A 1 99 ? -2.780 -1.209 -11.806 1.00 92.25 99 PRO A CA 1
ATOM 783 C C . PRO A 1 99 ? -2.719 -2.363 -12.817 1.00 92.25 99 PRO A C 1
ATOM 785 O O . PRO A 1 99 ? -1.840 -3.212 -12.688 1.00 92.25 99 PRO A O 1
ATOM 788 N N . ALA A 1 100 ? -3.580 -2.385 -13.841 1.00 91.69 100 ALA A N 1
ATOM 789 C CA . ALA A 1 100 ? -3.633 -3.462 -14.837 1.00 91.69 100 ALA A CA 1
ATOM 790 C C . ALA A 1 100 ? -2.259 -3.772 -15.461 1.00 91.69 100 ALA A C 1
ATOM 792 O O . ALA A 1 100 ? -1.913 -4.930 -15.660 1.00 91.69 100 ALA A O 1
ATOM 793 N N . LEU A 1 101 ? -1.433 -2.746 -15.681 1.00 92.19 101 LEU A N 1
ATOM 794 C CA . LEU A 1 101 ? -0.070 -2.893 -16.183 1.00 92.19 101 LEU A CA 1
ATOM 795 C C . LEU A 1 101 ? 0.806 -3.745 -15.264 1.00 92.19 101 LEU A C 1
ATOM 797 O O . LEU A 1 101 ? 1.552 -4.599 -15.731 1.00 92.19 101 LEU A O 1
ATOM 801 N N . CYS A 1 102 ? 0.728 -3.494 -13.959 1.00 92.06 102 CYS A N 1
ATOM 802 C CA . CYS A 1 102 ? 1.472 -4.247 -12.959 1.00 92.06 102 CYS A CA 1
ATOM 803 C C . CYS A 1 102 ? 0.950 -5.685 -12.887 1.00 92.06 102 CYS A C 1
ATOM 805 O O . CYS A 1 102 ? 1.744 -6.613 -12.749 1.00 92.06 102 CYS A O 1
ATOM 807 N N . HIS A 1 103 ? -0.362 -5.866 -13.057 1.00 92.38 103 HIS A N 1
ATOM 808 C CA . HIS A 1 103 ? -1.013 -7.172 -13.018 1.00 92.38 103 HIS A CA 1
ATOM 809 C C . HIS A 1 103 ? -0.744 -8.075 -14.221 1.00 92.38 103 HIS A C 1
ATOM 811 O O . HIS A 1 103 ? -1.017 -9.268 -14.157 1.00 92.38 103 HIS A O 1
ATOM 817 N N . ASN A 1 104 ? -0.119 -7.553 -15.278 1.00 90.88 104 ASN A N 1
ATOM 818 C CA . ASN A 1 104 ? 0.398 -8.397 -16.355 1.00 90.88 104 ASN A CA 1
ATOM 819 C C . ASN A 1 104 ? 1.474 -9.382 -15.862 1.00 90.88 104 ASN A C 1
ATOM 821 O O . ASN A 1 104 ? 1.676 -10.416 -16.493 1.00 90.88 104 ASN A O 1
ATOM 825 N N . CYS A 1 105 ? 2.158 -9.060 -14.755 1.00 92.50 105 CYS A N 1
ATOM 826 C CA . CYS A 1 105 ? 3.203 -9.906 -14.172 1.00 92.50 105 CYS A CA 1
ATOM 827 C C . CYS A 1 105 ? 3.037 -10.163 -12.664 1.00 92.50 105 CYS A C 1
ATOM 829 O O . CYS A 1 105 ? 3.556 -11.159 -12.169 1.00 92.50 105 CYS A O 1
ATOM 831 N N . HIS A 1 106 ? 2.380 -9.272 -11.917 1.00 91.12 106 HIS A N 1
ATOM 832 C CA . HIS A 1 106 ? 2.206 -9.389 -10.467 1.00 91.12 106 HIS A CA 1
ATOM 833 C C . HIS A 1 106 ? 0.779 -9.773 -10.097 1.00 91.12 106 HIS A C 1
ATOM 835 O O . HIS A 1 106 ? -0.175 -9.202 -10.617 1.00 91.12 106 HIS A O 1
ATOM 841 N N . ASP A 1 107 ? 0.633 -10.656 -9.117 1.00 88.12 107 ASP A N 1
ATOM 842 C CA . ASP A 1 107 ? -0.683 -11.083 -8.657 1.00 88.12 107 ASP A CA 1
ATOM 843 C C . ASP A 1 107 ? -1.578 -9.909 -8.246 1.00 88.12 107 ASP A C 1
ATOM 845 O O . ASP A 1 107 ? -1.142 -8.911 -7.656 1.00 88.12 107 ASP A O 1
ATOM 849 N N . ASP A 1 108 ? -2.864 -10.049 -8.550 1.00 84.56 108 ASP A N 1
ATOM 850 C CA . ASP A 1 108 ? -3.883 -9.136 -8.067 1.00 84.56 108 ASP A CA 1
ATOM 851 C C . ASP A 1 108 ? -4.322 -9.533 -6.653 1.00 84.56 108 ASP A C 1
AT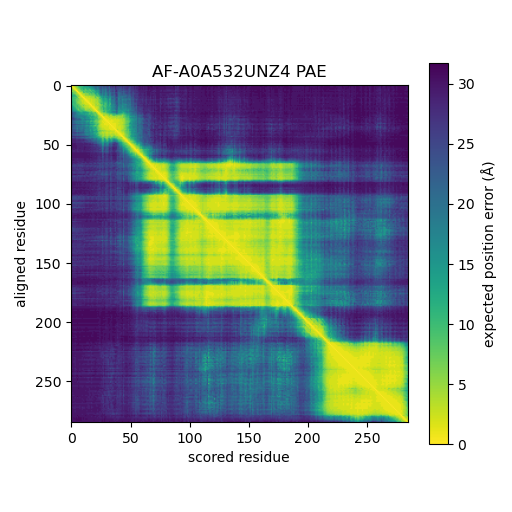OM 853 O O . ASP A 1 108 ? -5.219 -10.354 -6.434 1.00 84.56 108 ASP A O 1
ATOM 857 N N . TYR A 1 109 ? -3.675 -8.911 -5.667 1.00 73.25 109 TYR A N 1
ATOM 858 C CA . TYR A 1 109 ? -3.987 -9.092 -4.249 1.00 73.25 109 TYR A CA 1
ATOM 859 C C . TYR A 1 109 ? -5.416 -8.667 -3.874 1.00 73.25 109 TYR A C 1
ATOM 861 O O . TYR A 1 109 ? -5.882 -9.018 -2.789 1.00 73.25 109 TYR A O 1
ATOM 869 N N . THR A 1 110 ? -6.122 -7.910 -4.725 1.00 70.44 110 THR A N 1
ATOM 870 C CA . THR A 1 110 ? -7.496 -7.470 -4.442 1.00 70.44 110 THR A CA 1
ATOM 871 C C . THR A 1 110 ? -8.519 -8.601 -4.547 1.00 70.44 110 THR A C 1
ATOM 873 O O . THR A 1 110 ? -9.584 -8.515 -3.931 1.00 70.44 110 THR A O 1
ATOM 876 N N . VAL A 1 111 ? -8.182 -9.672 -5.273 1.00 70.25 111 VAL A N 1
ATOM 877 C CA . VAL A 1 111 ? -9.088 -10.793 -5.565 1.00 70.25 111 VAL A CA 1
ATOM 878 C C . VAL A 1 111 ? -8.954 -11.926 -4.545 1.00 70.25 111 VAL A C 1
ATOM 880 O O . VAL A 1 111 ? -9.930 -12.610 -4.249 1.00 70.25 111 VAL A O 1
ATOM 883 N N . SER A 1 112 ? -7.758 -12.131 -3.990 1.00 67.69 112 SER A N 1
ATOM 884 C CA . SER A 1 112 ? -7.428 -13.318 -3.189 1.00 67.69 112 SER A CA 1
ATOM 885 C C . SER A 1 112 ? -7.443 -13.096 -1.674 1.00 67.69 112 SER A C 1
ATOM 887 O O . SER A 1 112 ? -7.548 -14.062 -0.919 1.00 67.69 112 SER A O 1
ATOM 889 N N . ALA A 1 113 ? -7.356 -11.850 -1.203 1.00 77.12 113 ALA A N 1
ATOM 890 C CA . ALA A 1 113 ? -7.177 -11.549 0.215 1.00 77.12 113 ALA A CA 1
ATOM 891 C C . ALA A 1 113 ? -8.419 -10.938 0.885 1.00 77.12 113 ALA A C 1
ATOM 893 O O . ALA A 1 113 ? -9.094 -10.063 0.340 1.00 77.12 113 ALA A O 1
ATOM 894 N N . GLN A 1 114 ? -8.682 -11.347 2.132 1.00 83.50 114 GLN A N 1
ATOM 895 C CA . GLN A 1 114 ? -9.831 -10.864 2.908 1.00 83.50 114 GLN A CA 1
ATOM 896 C C . GLN A 1 114 ? -9.719 -9.365 3.238 1.00 83.50 114 GLN A C 1
ATOM 898 O O . GLN A 1 114 ? -10.690 -8.609 3.100 1.00 83.50 114 GLN A O 1
ATOM 903 N N . PHE A 1 115 ? -8.522 -8.923 3.631 1.00 87.38 115 PHE A N 1
ATOM 904 C CA . PHE A 1 115 ? -8.198 -7.537 3.951 1.00 87.38 115 PHE A CA 1
ATOM 905 C C . PHE A 1 115 ? -7.126 -7.024 2.995 1.00 87.38 115 PHE A C 1
ATOM 907 O O . PHE A 1 115 ? -6.024 -7.559 2.936 1.00 87.38 115 PHE A O 1
ATOM 914 N N . VAL A 1 116 ? -7.442 -5.952 2.276 1.00 90.44 116 VAL A N 1
ATOM 915 C CA . VAL A 1 116 ? -6.548 -5.327 1.296 1.00 90.44 116 VAL A CA 1
ATOM 916 C C . VAL A 1 116 ? -6.202 -3.930 1.786 1.00 90.44 116 VAL A C 1
ATOM 918 O O . VAL A 1 116 ? -7.068 -3.202 2.279 1.00 90.44 116 VAL A O 1
ATOM 921 N N . HIS A 1 117 ? -4.934 -3.554 1.671 1.00 93.56 117 HIS A N 1
ATOM 922 C CA . HIS A 1 117 ? -4.467 -2.234 2.053 1.00 93.56 117 HIS A CA 1
ATOM 923 C C . HIS A 1 117 ? -5.074 -1.158 1.146 1.00 93.56 117 HIS A C 1
ATOM 925 O O . HIS A 1 117 ? -5.147 -1.338 -0.067 1.00 93.56 117 HIS A O 1
ATOM 931 N N . GLY A 1 118 ? -5.488 -0.025 1.726 1.00 90.38 118 GLY A N 1
ATOM 932 C CA . GLY A 1 118 ? -6.218 1.039 1.026 1.00 90.38 118 GLY A CA 1
ATOM 933 C C . GLY A 1 118 ? -5.603 1.449 -0.319 1.00 90.38 118 GLY A C 1
ATOM 934 O O . GLY A 1 118 ? -6.300 1.343 -1.324 1.00 90.38 118 GLY A O 1
ATOM 935 N N . PRO A 1 119 ? -4.312 1.835 -0.378 1.00 91.25 119 PRO A N 1
ATOM 936 C CA . PRO A 1 119 ? -3.648 2.181 -1.637 1.00 91.25 119 PRO A CA 1
ATOM 937 C C . PRO A 1 119 ? -3.649 1.042 -2.667 1.00 91.25 119 PRO A C 1
ATOM 939 O O . PRO A 1 119 ? -3.824 1.286 -3.857 1.00 91.25 119 PRO A O 1
ATOM 942 N N . VAL A 1 120 ? -3.507 -0.213 -2.236 1.00 91.62 120 VAL A N 1
ATOM 943 C CA . VAL A 1 120 ? -3.548 -1.365 -3.150 1.00 91.62 120 VAL A CA 1
ATOM 944 C C . VAL A 1 120 ? -4.958 -1.593 -3.684 1.00 91.62 120 VAL A C 1
ATOM 946 O O . VAL A 1 120 ? -5.124 -1.784 -4.883 1.00 91.62 120 VAL A O 1
ATOM 949 N N . ALA A 1 121 ? -5.978 -1.469 -2.831 1.00 87.31 121 ALA A N 1
ATOM 950 C CA . ALA A 1 121 ? -7.379 -1.613 -3.223 1.00 87.31 121 ALA A CA 1
ATOM 951 C C . ALA A 1 121 ? -7.818 -0.598 -4.294 1.00 87.31 121 ALA A C 1
ATOM 953 O O . ALA A 1 121 ? -8.772 -0.856 -5.021 1.00 87.31 121 ALA A O 1
ATOM 954 N N . VAL A 1 122 ? -7.130 0.545 -4.398 1.00 86.94 122 VAL A N 1
ATOM 955 C CA . VAL A 1 122 ? -7.384 1.578 -5.418 1.00 86.94 122 VAL A CA 1
ATOM 956 C C . VAL A 1 122 ? -6.316 1.623 -6.519 1.00 86.94 122 VAL A C 1
ATOM 958 O O . VAL A 1 122 ? -6.239 2.597 -7.265 1.00 86.94 122 VAL A O 1
ATOM 961 N N . GLY A 1 123 ? -5.466 0.597 -6.625 1.00 87.94 123 GLY A N 1
ATOM 962 C CA . GLY A 1 123 ? -4.479 0.479 -7.701 1.00 87.94 123 GLY A CA 1
ATOM 963 C C . GLY A 1 123 ? -3.326 1.485 -7.642 1.00 87.94 123 GLY A C 1
ATOM 964 O O . GLY A 1 123 ? -2.671 1.757 -8.645 1.00 87.94 123 GLY A O 1
ATOM 965 N N . GLN A 1 124 ? -3.044 2.056 -6.474 1.00 91.75 124 GLN A N 1
ATOM 966 C CA . GLN A 1 124 ? -2.030 3.090 -6.266 1.00 91.75 124 GLN A CA 1
ATOM 967 C C . GLN A 1 124 ? -0.617 2.517 -6.040 1.00 91.75 124 GLN A C 1
ATOM 969 O O . GLN A 1 124 ? 0.124 2.962 -5.163 1.00 91.75 124 GLN A O 1
ATOM 974 N N . CYS A 1 125 ? -0.194 1.558 -6.869 1.00 92.94 125 CYS A N 1
ATOM 975 C CA . CYS A 1 125 ? 1.096 0.858 -6.744 1.00 92.94 125 CYS A CA 1
ATOM 976 C C . CYS A 1 125 ? 2.293 1.828 -6.679 1.00 92.94 125 CYS A C 1
ATOM 978 O O . CYS A 1 125 ? 3.245 1.649 -5.915 1.00 92.94 125 CYS A O 1
ATOM 980 N N . LEU A 1 126 ? 2.222 2.908 -7.464 1.00 93.69 126 LEU A N 1
ATOM 981 C CA . LEU A 1 126 ? 3.297 3.888 -7.609 1.00 93.69 126 LEU A CA 1
ATOM 982 C C . LEU A 1 126 ? 3.403 4.872 -6.438 1.00 93.69 126 LEU A C 1
ATOM 984 O O . 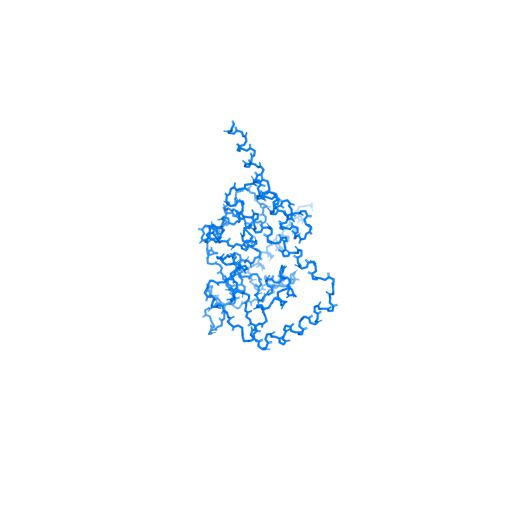LEU A 1 126 ? 4.312 5.699 -6.436 1.00 93.69 126 LEU A O 1
ATOM 988 N N . PHE A 1 127 ? 2.520 4.831 -5.437 1.00 93.94 127 PHE A N 1
ATOM 989 C CA . PHE A 1 127 ? 2.717 5.635 -4.223 1.00 93.94 127 PHE A CA 1
ATOM 990 C C . PHE A 1 127 ? 3.905 5.128 -3.404 1.00 93.94 127 PHE A C 1
ATOM 992 O O . PHE A 1 127 ? 4.676 5.932 -2.877 1.00 93.94 127 PHE A O 1
ATOM 999 N N . CYS A 1 128 ? 4.081 3.806 -3.363 1.00 93.94 128 CYS A N 1
ATOM 1000 C CA . CYS A 1 128 ? 5.137 3.144 -2.609 1.00 93.94 128 CYS A CA 1
ATOM 1001 C C . CYS A 1 128 ? 6.316 2.736 -3.496 1.00 93.94 128 CYS A C 1
ATOM 1003 O O . CYS A 1 128 ? 7.456 2.894 -3.068 1.00 93.94 128 CYS A O 1
ATOM 1005 N N . HIS A 1 129 ? 6.072 2.280 -4.730 1.00 95.44 129 HIS A N 1
ATOM 1006 C CA . HIS A 1 129 ? 7.114 1.722 -5.599 1.00 95.44 129 HIS A CA 1
ATOM 1007 C C . HIS A 1 129 ? 7.585 2.685 -6.701 1.00 95.44 129 HIS A C 1
ATOM 1009 O O . HIS A 1 129 ? 6.822 3.492 -7.237 1.00 95.44 129 HIS A O 1
ATOM 1015 N N . ASN A 1 130 ? 8.862 2.574 -7.074 1.00 94.31 130 ASN A N 1
ATOM 1016 C CA . ASN A 1 130 ? 9.450 3.154 -8.276 1.00 94.31 130 ASN A CA 1
ATOM 1017 C C . ASN A 1 130 ? 9.569 2.063 -9.359 1.00 94.31 130 ASN A C 1
ATOM 1019 O O . ASN A 1 130 ? 10.368 1.144 -9.202 1.00 94.31 130 ASN A O 1
ATOM 1023 N N . PRO A 1 131 ? 8.840 2.158 -10.482 1.00 92.81 131 PRO A N 1
ATOM 1024 C CA . PRO A 1 131 ? 8.729 1.061 -11.445 1.00 92.81 131 PRO A CA 1
ATOM 1025 C C . PRO A 1 131 ? 9.997 0.841 -12.284 1.00 92.81 131 PRO A C 1
ATOM 1027 O O . PRO A 1 131 ? 10.053 -0.111 -13.057 1.00 92.81 131 PRO A O 1
ATOM 1030 N N . HIS A 1 132 ? 11.006 1.714 -12.170 1.00 89.94 132 HIS A N 1
ATOM 1031 C CA . HIS A 1 132 ? 12.249 1.622 -12.936 1.00 89.94 132 HIS A CA 1
ATOM 1032 C C . HIS A 1 132 ? 13.435 1.168 -12.089 1.00 89.94 132 HIS A C 1
ATOM 1034 O O . HIS A 1 132 ? 14.130 0.220 -12.451 1.00 89.94 132 HIS A O 1
ATOM 1040 N N . LYS A 1 133 ? 13.746 1.913 -11.026 1.00 89.00 133 LYS A N 1
ATOM 1041 C CA . LYS A 1 133 ? 14.831 1.591 -10.094 1.00 89.00 133 LYS A CA 1
ATOM 1042 C C . LYS A 1 133 ? 14.676 2.362 -8.791 1.00 89.00 133 LYS A C 1
ATOM 1044 O O . LYS A 1 133 ? 14.195 3.494 -8.801 1.00 89.00 133 LYS A O 1
ATOM 1049 N N . SER A 1 134 ? 15.169 1.797 -7.699 1.00 88.75 134 SER A N 1
ATOM 1050 C CA . SER A 1 134 ? 15.309 2.490 -6.419 1.00 88.75 134 SER A CA 1
ATOM 1051 C C . SER A 1 134 ? 16.637 2.151 -5.759 1.00 88.75 134 SER A C 1
ATOM 1053 O O . SER A 1 134 ? 17.262 1.152 -6.085 1.00 88.75 134 SER A O 1
ATOM 1055 N N . ARG A 1 135 ? 17.063 2.983 -4.811 1.00 82.19 135 ARG A N 1
ATOM 1056 C CA . ARG A 1 135 ? 18.147 2.648 -3.876 1.00 82.19 135 ARG A CA 1
ATOM 1057 C C . ARG A 1 135 ? 17.663 1.785 -2.709 1.00 82.19 135 ARG A C 1
ATOM 1059 O O . ARG A 1 135 ? 18.472 1.344 -1.911 1.00 82.19 135 ARG A O 1
ATOM 1066 N N . ILE A 1 136 ? 16.351 1.591 -2.592 1.00 84.50 136 ILE A N 1
ATOM 1067 C CA . ILE A 1 136 ? 15.718 0.822 -1.523 1.00 84.50 136 ILE A CA 1
ATOM 1068 C C . ILE A 1 136 ? 15.220 -0.503 -2.097 1.00 84.50 136 ILE A C 1
ATOM 1070 O O . ILE A 1 136 ? 14.666 -0.533 -3.205 1.00 84.50 136 ILE A O 1
ATOM 1074 N N . GLN A 1 137 ? 15.403 -1.581 -1.333 1.00 80.12 137 GLN A N 1
ATOM 1075 C CA . GLN A 1 137 ? 14.923 -2.917 -1.675 1.00 80.12 137 GLN A CA 1
ATOM 1076 C C . GLN A 1 137 ? 13.424 -2.894 -2.021 1.00 80.12 137 GLN A C 1
ATOM 1078 O O . GLN A 1 137 ? 12.674 -2.024 -1.573 1.00 80.12 137 GLN A O 1
ATOM 1083 N N . TYR A 1 138 ? 12.994 -3.822 -2.880 1.00 88.94 138 TYR A N 1
ATOM 1084 C CA . TYR A 1 138 ? 11.619 -3.898 -3.405 1.00 88.94 138 TYR A CA 1
ATOM 1085 C C . TYR A 1 138 ? 11.170 -2.648 -4.168 1.00 88.94 138 TYR A C 1
ATOM 1087 O O . TYR A 1 138 ? 9.977 -2.405 -4.352 1.00 88.94 138 TYR A O 1
ATOM 1095 N N . LEU A 1 139 ? 12.132 -1.851 -4.636 1.00 92.69 139 LEU A N 1
ATOM 1096 C CA . LEU A 1 139 ? 11.895 -0.635 -5.399 1.00 92.69 139 LEU A CA 1
ATOM 1097 C C . LEU A 1 139 ? 11.114 0.434 -4.629 1.00 92.69 139 LEU A C 1
ATOM 1099 O O . LEU A 1 139 ? 10.458 1.275 -5.243 1.00 92.69 139 LEU A O 1
ATOM 1103 N N . LEU A 1 140 ? 11.168 0.429 -3.298 1.00 91.56 140 LEU A N 1
ATOM 1104 C CA . LEU A 1 140 ? 10.435 1.407 -2.501 1.00 91.56 140 LEU A CA 1
ATOM 1105 C C . LEU A 1 140 ? 10.957 2.825 -2.748 1.00 91.56 140 LEU A C 1
ATOM 1107 O O . LEU A 1 140 ? 12.154 3.048 -2.916 1.00 91.56 140 LEU A O 1
ATOM 1111 N N . LYS A 1 141 ? 10.066 3.812 -2.760 1.00 89.06 141 LYS A N 1
ATOM 1112 C CA . LYS A 1 141 ? 10.436 5.227 -2.903 1.00 89.06 141 LYS A CA 1
ATOM 1113 C C . LYS A 1 141 ? 11.156 5.770 -1.668 1.00 89.06 141 LYS A C 1
ATOM 1115 O O . LYS A 1 141 ? 11.977 6.672 -1.801 1.00 89.06 141 LYS A O 1
ATOM 1120 N N . GLU A 1 142 ? 10.850 5.227 -0.492 1.00 85.62 142 GLU A N 1
ATOM 1121 C CA . GLU A 1 142 ? 11.469 5.568 0.790 1.00 85.62 142 GLU A CA 1
ATOM 1122 C C . GLU A 1 142 ? 11.608 4.305 1.653 1.00 85.62 142 GLU A C 1
ATOM 1124 O O . GLU A 1 142 ? 10.807 3.383 1.495 1.00 85.62 142 GLU A O 1
ATOM 1129 N N . PRO A 1 143 ? 12.599 4.243 2.558 1.00 81.81 143 PRO A N 1
ATOM 1130 C CA . PRO A 1 143 ? 12.733 3.127 3.485 1.00 81.81 143 PRO A CA 1
ATOM 1131 C C . PRO A 1 143 ? 11.609 3.115 4.526 1.00 81.81 143 PRO A C 1
ATOM 1133 O O . PRO A 1 143 ? 11.019 4.147 4.868 1.00 81.81 143 PRO A O 1
ATOM 1136 N N . GLU A 1 144 ? 11.347 1.939 5.083 1.00 80.50 144 GLU A N 1
ATOM 1137 C CA . GLU A 1 144 ? 10.545 1.813 6.294 1.00 80.50 144 GLU A CA 1
ATOM 1138 C C . GLU A 1 144 ? 11.318 2.318 7.524 1.00 80.50 144 GLU A C 1
ATOM 1140 O O . GLU A 1 144 ? 12.546 2.247 7.558 1.00 80.50 144 GLU A O 1
ATOM 1145 N N . PRO A 1 145 ? 10.622 2.851 8.543 1.00 82.69 145 PRO A N 1
ATOM 1146 C CA . PRO A 1 145 ? 9.171 3.061 8.612 1.00 82.69 145 PRO A CA 1
ATOM 1147 C C . PRO A 1 145 ? 8.707 4.376 7.953 1.00 82.69 145 PRO A C 1
ATOM 1149 O O . PRO A 1 145 ? 7.511 4.662 7.896 1.00 82.69 145 PRO A O 1
ATOM 1152 N N . LYS A 1 146 ? 9.640 5.185 7.435 1.00 82.19 146 LYS A N 1
ATOM 1153 C CA . LYS A 1 146 ? 9.373 6.536 6.922 1.00 82.19 146 LYS A CA 1
ATOM 1154 C C . LYS A 1 146 ? 8.306 6.559 5.826 1.00 82.19 146 LYS A C 1
ATOM 1156 O O . LYS A 1 146 ? 7.437 7.425 5.855 1.00 82.19 146 LYS A O 1
ATOM 1161 N N . LEU A 1 147 ? 8.333 5.593 4.904 1.00 85.75 147 LEU A N 1
ATOM 1162 C CA . LEU A 1 147 ? 7.318 5.463 3.855 1.00 85.75 147 LEU A CA 1
ATOM 1163 C C . LEU A 1 147 ? 5.898 5.309 4.424 1.00 85.75 147 LEU A C 1
ATOM 1165 O O . LEU A 1 147 ? 4.963 5.938 3.933 1.00 85.75 147 LEU A O 1
ATOM 1169 N N . CYS A 1 148 ? 5.743 4.510 5.479 1.00 88.38 148 CYS A N 1
ATOM 1170 C CA . CYS A 1 148 ? 4.462 4.238 6.129 1.00 88.38 148 CYS A CA 1
ATOM 1171 C C . CYS A 1 148 ? 3.925 5.489 6.840 1.00 88.38 148 CYS A C 1
ATOM 1173 O O . CYS A 1 148 ? 2.730 5.793 6.785 1.00 88.38 148 CYS A O 1
ATOM 1175 N N . TYR A 1 149 ? 4.823 6.263 7.454 1.00 87.88 149 TYR A N 1
ATOM 1176 C CA . TYR A 1 149 ? 4.480 7.481 8.193 1.00 87.88 149 TYR A CA 1
ATOM 1177 C C . TYR A 1 149 ? 4.030 8.649 7.318 1.00 87.88 149 TYR A C 1
ATOM 1179 O O . TYR A 1 149 ? 3.524 9.644 7.830 1.00 87.88 149 TYR A O 1
ATOM 1187 N N . LYS A 1 150 ? 4.133 8.527 5.990 1.00 87.38 150 LYS A N 1
ATOM 1188 C CA . LYS A 1 150 ? 3.560 9.517 5.066 1.00 87.38 150 LYS A CA 1
ATOM 1189 C C . LYS A 1 150 ? 2.034 9.586 5.161 1.00 87.38 150 LYS A C 1
ATOM 1191 O O . LYS A 1 150 ? 1.453 10.599 4.781 1.00 87.38 150 LYS A O 1
ATOM 1196 N N . CYS A 1 151 ? 1.393 8.524 5.653 1.00 91.62 151 CYS A N 1
ATOM 1197 C CA . CYS A 1 151 ? -0.056 8.474 5.852 1.00 91.62 151 CYS A CA 1
ATOM 1198 C C . CYS A 1 151 ? -0.461 8.006 7.255 1.00 91.62 151 CYS A C 1
ATOM 1200 O O . CYS A 1 151 ? -1.500 8.435 7.753 1.00 91.62 151 CYS A O 1
ATOM 1202 N N . HIS A 1 152 ? 0.323 7.140 7.899 1.00 89.62 152 HIS A N 1
ATOM 1203 C CA . HIS A 1 152 ? 0.005 6.654 9.237 1.00 89.62 152 HIS A CA 1
ATOM 1204 C C . HIS A 1 152 ? 0.690 7.488 10.319 1.00 89.62 152 HIS A C 1
ATOM 1206 O O . HIS A 1 152 ? 1.914 7.545 10.388 1.00 89.62 152 HIS A O 1
ATOM 1212 N N . ASP A 1 153 ? -0.106 8.096 11.196 1.00 85.12 153 ASP A N 1
ATOM 1213 C CA . ASP A 1 153 ? 0.405 8.882 12.319 1.00 85.12 153 ASP A CA 1
ATOM 1214 C C . ASP A 1 153 ? 1.175 7.992 13.306 1.00 85.12 153 ASP A C 1
ATOM 1216 O O . ASP A 1 153 ? 0.619 7.060 13.900 1.00 85.12 153 ASP A O 1
ATOM 1220 N N . ILE A 1 154 ? 2.457 8.307 13.490 1.00 81.00 154 ILE A N 1
ATOM 1221 C CA . ILE A 1 154 ? 3.356 7.599 14.401 1.00 81.00 154 ILE A CA 1
ATOM 1222 C C . ILE A 1 154 ? 2.829 7.588 15.838 1.00 81.00 154 ILE A C 1
ATOM 1224 O O . ILE A 1 154 ? 2.911 6.558 16.497 1.00 81.00 154 ILE A O 1
ATOM 1228 N N . ASN A 1 155 ? 2.197 8.667 16.308 1.00 78.56 155 ASN A N 1
ATOM 1229 C CA . ASN A 1 155 ? 1.681 8.737 17.676 1.00 78.56 155 ASN A CA 1
ATOM 1230 C C . ASN A 1 155 ? 0.530 7.747 17.884 1.00 78.56 155 ASN A C 1
ATOM 1232 O O . ASN A 1 155 ? 0.387 7.150 18.951 1.00 78.56 155 ASN A O 1
ATOM 1236 N N . VAL A 1 156 ? -0.288 7.549 16.845 1.00 82.25 156 VAL A N 1
ATOM 1237 C CA . VAL A 1 156 ? -1.370 6.560 16.857 1.00 82.25 156 VAL A CA 1
ATOM 1238 C C . VAL A 1 156 ? -0.791 5.151 16.790 1.00 82.25 156 VAL A C 1
ATOM 1240 O O . VAL A 1 156 ? -1.234 4.276 17.528 1.00 82.25 156 VAL A O 1
ATOM 1243 N N . ILE A 1 157 ? 0.214 4.917 15.949 1.00 82.44 157 ILE A N 1
ATOM 1244 C CA . ILE A 1 157 ? 0.882 3.615 15.857 1.00 82.44 157 ILE A CA 1
ATOM 1245 C C . ILE A 1 157 ? 1.518 3.246 17.200 1.00 82.44 157 ILE A C 1
ATOM 1247 O O . ILE A 1 157 ? 1.213 2.186 17.741 1.00 82.44 157 ILE A O 1
ATOM 1251 N N . GLU A 1 158 ? 2.355 4.110 17.765 1.00 76.75 158 GLU A N 1
ATOM 1252 C CA . GLU A 1 158 ? 3.082 3.848 19.012 1.00 76.75 158 GLU A CA 1
ATOM 1253 C C . GLU A 1 158 ? 2.162 3.753 20.238 1.00 76.75 158 GLU A C 1
ATOM 1255 O O . GLU A 1 158 ? 2.523 3.115 21.227 1.00 76.75 158 GLU A O 1
ATOM 1260 N N . SER A 1 159 ? 0.949 4.317 20.168 1.00 77.56 159 SER A N 1
ATOM 1261 C CA . SER A 1 159 ? -0.067 4.131 21.212 1.00 77.56 159 SER A CA 1
ATOM 1262 C C . SER A 1 159 ? -0.596 2.704 21.321 1.00 77.56 159 SER A C 1
ATOM 1264 O O . SER A 1 159 ? -1.146 2.318 22.356 1.00 77.56 159 SER A O 1
ATOM 1266 N N . MET A 1 160 ? -0.479 1.915 20.249 1.00 78.56 160 MET A N 1
ATOM 1267 C CA . MET A 1 160 ? -1.071 0.588 20.210 1.00 78.56 160 MET A CA 1
ATOM 1268 C C . MET A 1 160 ? -0.282 -0.365 21.116 1.00 78.56 160 MET A C 1
ATOM 1270 O O . MET A 1 160 ? 0.924 -0.530 20.918 1.00 78.56 160 MET A O 1
ATOM 1274 N N . PRO A 1 161 ? -0.945 -1.090 22.043 1.00 77.31 161 PRO A N 1
ATOM 1275 C CA . PRO A 1 161 ? -0.279 -2.043 22.933 1.00 77.31 161 PRO A CA 1
ATOM 1276 C C . PRO A 1 161 ? 0.593 -3.067 22.192 1.00 77.31 161 PRO A C 1
ATOM 1278 O O . PRO A 1 161 ? 1.632 -3.482 22.694 1.00 77.31 161 PRO A O 1
ATOM 1281 N N . ALA A 1 162 ? 0.179 -3.456 20.981 1.00 76.50 162 ALA A N 1
ATOM 1282 C CA . ALA A 1 162 ? 0.886 -4.410 20.131 1.00 76.50 162 ALA A CA 1
ATOM 1283 C C . ALA A 1 162 ? 2.245 -3.902 19.607 1.00 76.50 162 ALA A C 1
ATOM 1285 O O . ALA A 1 162 ? 3.089 -4.725 19.270 1.00 76.50 162 ALA A O 1
ATOM 1286 N N . HIS A 1 163 ? 2.474 -2.585 19.566 1.00 78.56 163 HIS A N 1
ATOM 1287 C CA . HIS A 1 163 ? 3.749 -1.977 19.163 1.00 78.56 163 HIS A CA 1
ATOM 1288 C C . HIS A 1 163 ? 4.654 -1.637 20.355 1.00 78.56 163 HIS A C 1
ATOM 1290 O O . HIS A 1 163 ? 5.788 -1.198 20.174 1.00 78.56 163 HIS A O 1
ATOM 1296 N N . LEU A 1 164 ? 4.203 -1.887 21.591 1.00 68.56 164 LEU A N 1
ATOM 1297 C CA . LEU A 1 164 ? 5.021 -1.745 22.800 1.00 68.56 164 LEU A CA 1
ATOM 1298 C C . LEU A 1 164 ? 5.960 -2.953 22.992 1.00 68.56 164 LEU A C 1
ATOM 1300 O O . LEU A 1 164 ? 6.104 -3.469 24.101 1.00 68.56 164 LEU A O 1
ATOM 1304 N N . THR A 1 165 ? 6.589 -3.420 21.913 1.00 63.75 165 THR A N 1
ATOM 1305 C CA . THR A 1 165 ? 7.547 -4.530 21.923 1.00 63.75 165 THR A CA 1
ATOM 1306 C C . THR A 1 165 ? 8.916 -4.080 22.441 1.00 63.75 165 THR A C 1
ATOM 1308 O O . THR A 1 165 ? 9.229 -2.890 22.534 1.00 63.75 165 THR A O 1
ATOM 1311 N N . VAL A 1 166 ? 9.740 -5.057 22.836 1.00 53.16 166 VAL A N 1
ATOM 1312 C CA . VAL A 1 166 ? 11.070 -4.828 23.431 1.00 53.16 166 VAL A CA 1
ATOM 1313 C C . VAL A 1 166 ? 12.105 -4.398 22.384 1.00 53.16 166 VAL A C 1
ATOM 1315 O O . VAL A 1 166 ? 13.075 -3.733 22.739 1.00 53.16 166 VAL A O 1
ATOM 1318 N N . GLN A 1 167 ? 11.896 -4.743 21.110 1.00 52.47 167 GLN A N 1
ATOM 1319 C CA . GLN A 1 167 ? 12.805 -4.416 20.011 1.00 52.47 167 GLN A CA 1
ATOM 1320 C C . GLN A 1 167 ? 12.061 -3.691 18.882 1.00 52.47 167 GLN A C 1
ATOM 1322 O O . GLN A 1 167 ? 10.927 -4.077 18.573 1.00 52.47 167 GLN A O 1
ATOM 1327 N N . PRO A 1 168 ? 12.680 -2.661 18.273 1.00 55.06 168 PRO A N 1
ATOM 1328 C CA . PRO A 1 168 ? 12.167 -2.048 17.058 1.00 55.06 168 PRO A CA 1
ATOM 1329 C C . PRO A 1 168 ? 12.224 -3.072 15.921 1.00 55.06 168 PRO A C 1
ATOM 1331 O O . PRO A 1 168 ? 13.279 -3.628 15.629 1.00 55.06 168 PRO A O 1
ATOM 1334 N N . SER A 1 169 ? 11.077 -3.321 15.304 1.00 68.75 169 SER A N 1
ATOM 1335 C CA . SER A 1 169 ? 10.925 -4.157 14.114 1.00 68.75 169 SER A CA 1
ATOM 1336 C C . SER A 1 169 ? 10.460 -3.276 12.955 1.00 68.75 169 SER A C 1
ATOM 1338 O O . SER A 1 169 ? 9.767 -2.278 13.182 1.00 68.75 169 SER A O 1
ATOM 1340 N N . ALA A 1 170 ? 10.804 -3.634 11.720 1.00 81.06 170 ALA A N 1
ATOM 1341 C CA . ALA A 1 170 ? 10.219 -2.997 10.546 1.00 81.06 170 ALA A CA 1
ATOM 1342 C C . ALA A 1 170 ? 8.692 -3.180 10.562 1.00 81.06 170 ALA A C 1
ATOM 1344 O O . ALA A 1 170 ? 8.163 -4.135 11.144 1.00 81.06 170 ALA A O 1
ATOM 1345 N N . CYS A 1 171 ? 7.957 -2.269 9.921 1.00 85.94 171 CYS A N 1
ATOM 1346 C CA . CYS A 1 171 ? 6.501 -2.381 9.837 1.00 85.94 171 CYS A CA 1
ATOM 1347 C C . CYS A 1 171 ? 6.124 -3.702 9.156 1.00 85.94 171 CYS A C 1
ATOM 1349 O O . CYS A 1 171 ? 5.218 -4.413 9.601 1.00 85.94 171 CYS A O 1
ATOM 1351 N N . THR A 1 172 ? 6.878 -4.056 8.117 1.00 87.75 172 THR A N 1
ATOM 1352 C CA . THR A 1 172 ? 6.685 -5.274 7.339 1.00 87.75 172 THR A CA 1
ATOM 1353 C C . THR A 1 172 ? 7.204 -6.545 7.987 1.00 87.75 172 THR A C 1
ATOM 1355 O O . THR A 1 172 ? 6.940 -7.624 7.463 1.00 87.75 172 THR A O 1
ATOM 1358 N N . ASP A 1 173 ? 7.830 -6.490 9.164 1.00 84.06 173 ASP A N 1
ATOM 1359 C CA . ASP A 1 173 ? 8.078 -7.712 9.933 1.00 84.06 173 ASP A CA 1
ATOM 1360 C C . ASP A 1 173 ? 6.748 -8.323 10.375 1.00 84.06 173 ASP A C 1
ATOM 1362 O O . ASP A 1 173 ? 6.597 -9.547 10.417 1.00 84.06 173 ASP A O 1
ATOM 1366 N N . CYS A 1 174 ? 5.781 -7.459 10.712 1.00 85.75 174 CYS A N 1
ATOM 1367 C CA . CYS A 1 174 ? 4.464 -7.811 11.243 1.00 85.75 174 CYS A CA 1
ATOM 1368 C C . CYS A 1 174 ? 3.352 -7.735 10.218 1.00 85.75 174 CYS A C 1
ATOM 1370 O O . CYS A 1 174 ? 2.472 -8.595 10.202 1.00 85.75 174 CYS A O 1
ATOM 1372 N N . HIS A 1 175 ? 3.376 -6.683 9.415 1.00 90.12 175 HIS A N 1
ATOM 1373 C CA . HIS A 1 175 ? 2.298 -6.350 8.511 1.00 90.12 175 HIS A CA 1
ATOM 1374 C C . HIS A 1 175 ? 2.647 -6.769 7.083 1.00 90.12 175 HIS A C 1
ATOM 1376 O O . HIS A 1 175 ? 3.800 -6.726 6.661 1.00 90.12 175 HIS A O 1
ATOM 1382 N N . ASN A 1 176 ? 1.643 -7.167 6.316 1.00 91.75 176 ASN A N 1
ATOM 1383 C CA . ASN A 1 176 ? 1.729 -7.261 4.873 1.00 91.75 176 ASN A CA 1
ATOM 1384 C C . ASN A 1 176 ? 1.258 -5.917 4.285 1.00 91.75 176 ASN A C 1
ATOM 1386 O O . ASN A 1 176 ? 0.115 -5.523 4.519 1.00 91.75 176 ASN A O 1
ATOM 1390 N N . PRO A 1 177 ? 2.105 -5.189 3.539 1.00 92.69 177 PRO A N 1
ATOM 1391 C CA . PRO A 1 177 ? 1.770 -3.856 3.043 1.00 92.69 177 PRO A CA 1
ATOM 1392 C C . PRO A 1 177 ? 0.771 -3.886 1.874 1.00 92.69 177 PRO A C 1
ATOM 1394 O O . PRO A 1 177 ? 0.292 -2.827 1.459 1.00 92.69 177 PRO A O 1
ATOM 1397 N N . HIS A 1 178 ? 0.458 -5.073 1.340 1.00 92.94 178 HIS A N 1
ATOM 1398 C CA . HIS A 1 178 ? -0.496 -5.263 0.254 1.00 92.94 178 HIS A CA 1
ATOM 1399 C C . HIS A 1 178 ? -1.827 -5.809 0.752 1.00 92.94 178 HIS A C 1
ATOM 1401 O O . HIS A 1 178 ? -2.851 -5.136 0.626 1.00 92.94 178 HIS A O 1
ATOM 1407 N N . ALA A 1 179 ? -1.826 -7.021 1.305 1.00 90.81 179 ALA A N 1
ATOM 1408 C CA . ALA A 1 179 ? -3.047 -7.693 1.718 1.00 90.81 179 ALA A CA 1
ATOM 1409 C C . ALA A 1 179 ? -2.781 -8.849 2.696 1.00 90.81 179 ALA A C 1
ATOM 1411 O O . ALA A 1 179 ? -1.687 -9.405 2.737 1.00 90.81 179 ALA A O 1
ATOM 1412 N N . SER A 1 180 ? -3.785 -9.219 3.486 1.00 89.19 180 SER A N 1
ATOM 1413 C CA . SER A 1 180 ? -3.735 -10.360 4.404 1.00 89.19 180 SER A CA 1
ATOM 1414 C C . SER A 1 180 ? -5.124 -10.961 4.619 1.00 89.19 180 SER A C 1
ATOM 1416 O O . SER A 1 180 ? -6.144 -10.294 4.438 1.00 89.19 180 SER A O 1
ATOM 1418 N N . SER A 1 181 ? -5.177 -12.210 5.072 1.00 86.38 181 SER A N 1
ATOM 1419 C CA . SER A 1 181 ? -6.390 -12.822 5.621 1.00 86.38 181 SER A CA 1
ATOM 1420 C C . SER A 1 181 ? -6.737 -12.324 7.029 1.00 86.38 181 SER A C 1
ATOM 1422 O O . SER A 1 181 ? -7.843 -12.552 7.510 1.00 86.38 181 SER A O 1
ATOM 1424 N N . THR A 1 182 ? -5.836 -11.607 7.709 1.00 83.94 182 THR A N 1
ATOM 1425 C CA . THR A 1 182 ? -6.070 -11.118 9.073 1.00 83.94 182 THR A CA 1
ATOM 1426 C C . THR A 1 182 ? -6.257 -9.599 9.140 1.00 83.94 182 THR A C 1
ATOM 1428 O O . THR A 1 182 ? -5.727 -8.824 8.335 1.00 83.94 182 THR A O 1
ATOM 1431 N N . LYS A 1 183 ? -7.034 -9.151 10.136 1.00 85.44 183 LYS A N 1
ATOM 1432 C CA . LYS A 1 183 ? -7.272 -7.724 10.403 1.00 85.44 183 LYS A CA 1
ATOM 1433 C C . LYS A 1 183 ? -5.961 -6.978 10.644 1.00 85.44 183 LYS A C 1
ATOM 1435 O O . LYS A 1 183 ? -4.993 -7.541 11.146 1.00 85.44 183 LYS A O 1
ATOM 1440 N N . ALA A 1 184 ? -5.967 -5.683 10.326 1.00 86.75 184 ALA A N 1
ATOM 1441 C CA . ALA A 1 184 ? -4.780 -4.824 10.367 1.00 86.75 184 ALA A CA 1
ATOM 1442 C C . ALA A 1 184 ? -3.610 -5.342 9.509 1.00 86.75 184 ALA A C 1
ATOM 1444 O O . ALA A 1 184 ? -2.475 -4.917 9.700 1.00 86.75 184 ALA A O 1
ATOM 1445 N N . LEU A 1 185 ? -3.892 -6.227 8.549 1.00 90.75 185 LEU A N 1
ATOM 1446 C CA . LEU A 1 185 ? -2.926 -6.766 7.603 1.00 90.75 185 LEU A CA 1
ATOM 1447 C C . LEU A 1 185 ? -1.774 -7.538 8.257 1.00 90.75 185 LEU A C 1
ATOM 1449 O O . LEU A 1 185 ? -0.655 -7.480 7.767 1.00 90.75 185 LEU A O 1
ATOM 1453 N N . LEU A 1 186 ? -1.994 -8.237 9.370 1.00 87.88 186 LEU A N 1
ATOM 1454 C CA . LEU A 1 186 ? -0.918 -9.004 10.009 1.00 87.88 186 LEU A CA 1
ATOM 1455 C C . LEU A 1 186 ? -0.549 -10.232 9.163 1.00 87.88 186 LEU A C 1
ATOM 1457 O O . LEU A 1 186 ? -1.417 -10.840 8.539 1.00 87.88 186 LEU A O 1
ATOM 1461 N N . LYS A 1 187 ? 0.721 -10.634 9.135 1.00 86.00 187 LYS A N 1
ATOM 1462 C CA . LYS A 1 187 ? 1.119 -11.902 8.501 1.00 86.00 187 LYS A CA 1
ATOM 1463 C C . LYS A 1 187 ? 0.539 -13.101 9.270 1.00 86.00 187 LYS A C 1
ATOM 1465 O O . LYS A 1 187 ? 0.423 -13.062 10.496 1.00 86.00 187 LYS A O 1
ATOM 1470 N N . GLU A 1 188 ? 0.142 -14.144 8.543 1.00 68.94 188 GLU A N 1
ATOM 1471 C CA . GLU A 1 188 ? -0.563 -15.323 9.082 1.00 68.94 188 GLU A CA 1
ATOM 1472 C C . GLU A 1 188 ? 0.291 -16.169 10.037 1.00 68.94 188 GLU A C 1
ATOM 1474 O O . GLU A 1 188 ? -0.232 -16.799 10.952 1.00 68.94 188 GLU A O 1
ATOM 1479 N N . ASP A 1 189 ? 1.610 -16.150 9.855 1.00 58.31 189 ASP A N 1
ATOM 1480 C CA . ASP A 1 189 ? 2.599 -16.999 10.523 1.00 58.31 189 ASP A CA 1
ATOM 1481 C C . ASP A 1 189 ? 3.012 -16.516 11.922 1.00 58.31 189 ASP A C 1
ATOM 1483 O O . ASP A 1 189 ? 3.941 -17.050 12.527 1.00 58.31 189 ASP A O 1
ATOM 1487 N N . ARG A 1 190 ? 2.319 -15.521 12.480 1.00 56.03 190 ARG A N 1
ATOM 1488 C CA . ARG A 1 190 ? 2.623 -14.985 13.809 1.00 56.03 190 ARG A CA 1
ATOM 1489 C C . ARG A 1 190 ? 2.009 -15.870 14.901 1.00 56.03 190 ARG A C 1
ATOM 1491 O O . ARG A 1 190 ? 0.785 -15.844 15.077 1.00 56.03 190 ARG A O 1
ATOM 1498 N N . PRO A 1 191 ? 2.808 -16.558 15.745 1.00 47.62 191 PRO A N 1
ATOM 1499 C CA . PRO A 1 191 ? 2.289 -17.029 17.020 1.00 47.62 191 PRO A CA 1
ATOM 1500 C C . PRO A 1 191 ? 1.780 -15.797 17.766 1.00 47.62 191 PRO A C 1
ATOM 1502 O O . PRO A 1 191 ? 2.477 -14.781 17.824 1.00 47.62 191 PRO A O 1
ATOM 1505 N N . ARG A 1 192 ? 0.568 -15.854 18.332 1.00 48.91 192 ARG A N 1
ATOM 1506 C CA . ARG A 1 192 ? 0.094 -14.811 19.251 1.00 48.91 192 ARG A CA 1
ATOM 1507 C C . ARG A 1 192 ? 1.162 -14.659 20.333 1.00 48.91 192 ARG A C 1
ATOM 1509 O O . ARG A 1 192 ? 1.280 -15.541 21.181 1.00 48.91 192 ARG A O 1
ATOM 1516 N N . LEU A 1 193 ? 1.963 -13.593 20.269 1.00 46.88 193 LEU A N 1
ATOM 1517 C CA . LEU A 1 193 ? 2.984 -13.306 21.269 1.00 46.88 193 LEU A CA 1
ATOM 1518 C C . LEU A 1 193 ? 2.267 -13.259 22.621 1.00 46.88 193 LEU A C 1
ATOM 1520 O O . LEU A 1 193 ? 1.487 -12.341 22.879 1.00 46.88 193 LEU A O 1
ATOM 1524 N N . ARG A 1 194 ? 2.483 -14.278 23.464 1.00 42.16 194 ARG A N 1
ATOM 1525 C CA . ARG A 1 194 ? 2.154 -14.195 24.888 1.00 42.16 194 ARG A CA 1
ATOM 1526 C C . ARG A 1 194 ? 3.039 -13.080 25.428 1.00 42.16 194 ARG A C 1
ATOM 1528 O O . ARG A 1 194 ? 4.248 -13.250 25.534 1.00 42.16 194 ARG A O 1
ATOM 1535 N N . GLN A 1 195 ? 2.439 -11.912 25.624 1.00 49.09 195 GLN A N 1
ATOM 1536 C CA . GLN A 1 195 ? 3.129 -10.724 26.100 1.00 49.09 195 GLN A CA 1
ATOM 1537 C C . GLN A 1 195 ? 3.717 -11.019 27.476 1.00 49.09 195 GLN A C 1
ATOM 1539 O O . GLN A 1 195 ? 2.988 -11.395 28.392 1.00 49.09 195 GLN A O 1
ATOM 1544 N N . ASP A 1 196 ? 5.025 -10.830 27.602 1.00 45.12 196 ASP A N 1
ATOM 1545 C CA . ASP A 1 196 ? 5.699 -10.766 28.890 1.00 45.12 196 ASP A CA 1
ATOM 1546 C C . ASP A 1 196 ? 5.176 -9.508 29.608 1.00 45.12 196 ASP A C 1
ATOM 1548 O O . ASP A 1 196 ? 5.459 -8.365 29.223 1.00 45.12 196 ASP A O 1
ATOM 1552 N N . SER A 1 197 ? 4.253 -9.726 30.544 1.00 54.00 197 SER A N 1
ATOM 1553 C CA . SER A 1 197 ? 3.244 -8.755 30.983 1.00 54.00 197 SER A CA 1
ATOM 1554 C C . SER A 1 197 ? 3.824 -7.540 31.695 1.00 54.00 197 SER A C 1
ATOM 1556 O O . SER A 1 197 ? 3.208 -6.473 31.709 1.00 54.00 197 SER A O 1
ATOM 1558 N N . ASP A 1 198 ? 5.016 -7.661 32.269 1.00 49.03 198 ASP A N 1
ATOM 1559 C CA . ASP A 1 198 ? 5.451 -6.728 33.303 1.00 49.03 198 ASP A CA 1
ATOM 1560 C C . ASP A 1 198 ? 6.147 -5.486 32.741 1.00 49.03 198 ASP A C 1
ATOM 1562 O O . ASP A 1 198 ? 5.901 -4.375 33.218 1.00 49.03 198 ASP A O 1
ATOM 1566 N N . ARG A 1 199 ? 6.921 -5.614 31.653 1.00 50.22 199 ARG A N 1
ATOM 1567 C CA . ARG A 1 199 ? 7.512 -4.451 30.955 1.00 50.22 199 ARG A CA 1
ATOM 1568 C C . ARG A 1 199 ? 6.496 -3.718 30.079 1.00 50.22 199 ARG A C 1
ATOM 1570 O O . ARG A 1 199 ? 6.531 -2.487 30.012 1.00 50.22 199 ARG A O 1
ATOM 1577 N N . VAL A 1 200 ? 5.555 -4.449 29.473 1.00 51.38 200 VAL A N 1
ATOM 1578 C CA . VAL A 1 200 ? 4.425 -3.861 28.733 1.00 51.38 200 VAL A CA 1
ATOM 1579 C C . VAL A 1 200 ? 3.530 -3.069 29.689 1.00 51.38 200 VAL A C 1
ATOM 1581 O O . VAL A 1 200 ? 3.148 -1.948 29.364 1.00 51.38 200 VAL A O 1
ATOM 1584 N N . ARG A 1 201 ? 3.275 -3.577 30.907 1.00 51.81 201 ARG A N 1
ATOM 1585 C CA . ARG A 1 201 ? 2.477 -2.884 31.932 1.00 51.81 201 ARG A CA 1
ATOM 1586 C C . ARG A 1 201 ? 3.080 -1.543 32.351 1.00 51.81 201 ARG A C 1
ATOM 1588 O O . ARG A 1 201 ? 2.340 -0.570 32.430 1.00 51.81 201 ARG A O 1
ATOM 1595 N N . VAL A 1 202 ? 4.396 -1.453 32.553 1.00 55.19 202 VAL A N 1
ATOM 1596 C CA . VAL A 1 202 ? 5.057 -0.188 32.938 1.00 55.19 202 VAL A CA 1
ATOM 1597 C C . VAL A 1 202 ? 5.051 0.831 31.788 1.00 55.19 202 VAL A C 1
ATOM 1599 O O . VAL A 1 202 ? 4.737 2.003 32.002 1.00 55.19 202 VAL A O 1
ATOM 1602 N N . LYS A 1 203 ? 5.322 0.401 30.544 1.00 53.28 203 LYS A N 1
ATOM 1603 C CA . LYS A 1 203 ? 5.267 1.288 29.362 1.00 53.28 203 LYS A CA 1
ATOM 1604 C C . LYS A 1 203 ? 3.828 1.752 29.081 1.00 53.28 203 LYS A C 1
ATOM 1606 O O . LYS A 1 203 ? 3.617 2.921 28.769 1.00 53.28 203 LYS A O 1
ATOM 1611 N N . MET A 1 204 ? 2.844 0.874 29.306 1.00 47.97 204 MET A N 1
ATOM 1612 C CA . MET A 1 204 ? 1.411 1.176 29.240 1.00 47.97 204 MET A CA 1
ATOM 1613 C C . MET A 1 204 ? 0.962 2.135 30.346 1.00 47.97 204 MET A C 1
ATOM 1615 O O . MET A 1 204 ? 0.208 3.052 30.065 1.00 47.97 204 MET A O 1
ATOM 1619 N N . GLN A 1 205 ? 1.424 1.978 31.589 1.00 53.66 205 GLN A N 1
ATOM 1620 C CA . GLN A 1 205 ? 1.079 2.885 32.692 1.00 53.66 205 GLN A CA 1
ATOM 1621 C C . GLN A 1 205 ? 1.600 4.304 32.439 1.00 53.66 205 GLN A C 1
ATOM 1623 O O . GLN A 1 205 ? 0.856 5.266 32.619 1.00 53.66 205 GLN A O 1
ATOM 1628 N N . ASN A 1 206 ? 2.827 4.432 31.929 1.00 52.31 206 ASN A N 1
ATOM 1629 C CA . ASN A 1 206 ? 3.402 5.723 31.550 1.00 52.31 206 ASN A CA 1
ATOM 1630 C C . ASN A 1 206 ? 2.697 6.341 30.328 1.00 52.31 206 ASN A C 1
ATOM 1632 O O . ASN A 1 206 ? 2.497 7.553 30.283 1.00 52.31 206 ASN A O 1
ATOM 1636 N N . TYR A 1 207 ? 2.274 5.521 29.359 1.00 47.09 207 TYR A N 1
ATOM 1637 C CA . TYR A 1 207 ? 1.474 5.967 28.216 1.00 47.09 207 TYR A CA 1
ATOM 1638 C C . TYR A 1 207 ? 0.057 6.397 28.629 1.00 47.09 207 TYR A C 1
ATOM 1640 O O . TYR A 1 207 ? -0.377 7.482 28.266 1.00 47.09 207 TYR A O 1
ATOM 1648 N N . VAL A 1 208 ? -0.644 5.604 29.445 1.00 50.78 208 VAL A N 1
ATOM 1649 C CA . VAL A 1 208 ? -1.978 5.919 29.984 1.00 50.78 208 VAL A CA 1
ATOM 1650 C C . VAL A 1 208 ? -1.938 7.189 30.829 1.00 50.78 208 VAL A C 1
ATOM 1652 O O . VAL A 1 208 ? -2.883 7.965 30.778 1.00 50.78 208 VAL A O 1
ATOM 1655 N N . GLN A 1 209 ? -0.855 7.443 31.567 1.00 54.19 209 GLN A N 1
ATOM 1656 C CA . GLN A 1 209 ? -0.697 8.686 32.319 1.00 54.19 209 GLN A CA 1
ATOM 1657 C C . GLN A 1 209 ? -0.533 9.903 31.391 1.00 54.19 209 GLN A C 1
ATOM 1659 O O . GLN A 1 209 ? -1.232 10.893 31.577 1.00 54.19 209 GLN A O 1
ATOM 1664 N N . ARG A 1 210 ? 0.276 9.793 30.326 1.00 53.94 210 ARG A N 1
ATOM 1665 C CA . ARG A 1 210 ? 0.423 10.842 29.293 1.00 53.94 210 ARG A CA 1
ATOM 1666 C C . ARG A 1 210 ? -0.837 11.034 28.438 1.00 53.94 210 ARG A C 1
ATOM 1668 O O . ARG A 1 210 ? -1.145 12.144 28.027 1.00 53.94 210 ARG A O 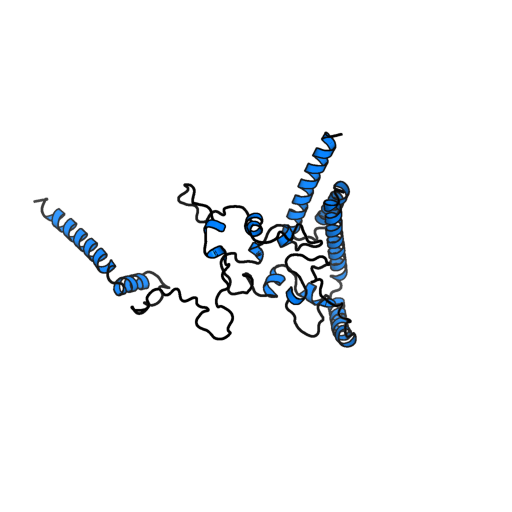1
ATOM 1675 N N . ALA A 1 211 ? -1.597 9.970 28.189 1.00 49.66 211 ALA A N 1
ATOM 1676 C CA . ALA A 1 211 ? -2.876 10.026 27.482 1.00 49.66 211 ALA A CA 1
ATOM 1677 C C . ALA A 1 211 ? -3.997 10.610 28.360 1.00 49.66 211 ALA A C 1
ATOM 1679 O O . ALA A 1 211 ? -4.857 11.327 27.859 1.00 49.66 211 ALA A O 1
ATOM 1680 N N . LYS A 1 212 ? -3.968 10.375 29.681 1.00 46.72 212 LYS A N 1
ATOM 1681 C CA . LYS A 1 212 ? -4.872 11.017 30.654 1.00 46.72 212 LYS A CA 1
ATOM 1682 C C . LYS A 1 212 ? -4.666 12.531 30.748 1.00 46.72 212 LYS A C 1
ATOM 1684 O O . LYS A 1 212 ? -5.606 13.237 31.108 1.00 46.72 212 LYS A O 1
ATOM 1689 N N . GLU A 1 213 ? -3.481 13.025 30.399 1.00 49.72 213 GLU A N 1
ATOM 1690 C CA . GLU A 1 213 ? -3.179 14.458 30.291 1.00 49.72 213 GLU A CA 1
ATOM 1691 C C . GLU A 1 213 ? -3.770 15.091 29.007 1.00 49.72 213 GLU A C 1
ATOM 1693 O O . GLU A 1 213 ? -3.916 16.307 28.942 1.00 49.72 213 GLU A O 1
ATOM 1698 N N . GLN A 1 214 ? -4.221 14.286 28.029 1.00 53.62 214 GLN A N 1
ATOM 1699 C CA . GLN A 1 214 ? -4.935 14.718 26.816 1.00 53.62 214 GLN A CA 1
ATOM 1700 C C . GLN A 1 214 ? -6.409 14.272 26.842 1.00 53.62 214 GLN A C 1
ATOM 1702 O O . GLN A 1 214 ? -6.848 13.415 26.072 1.00 53.62 214 GLN A O 1
ATOM 1707 N N . LYS A 1 215 ? -7.202 14.868 27.738 1.00 49.16 215 LYS A N 1
ATOM 1708 C CA . LYS A 1 215 ? -8.624 14.530 27.959 1.00 49.16 215 LYS A CA 1
ATOM 1709 C C . LYS A 1 215 ? -9.547 14.711 26.738 1.00 49.16 215 LYS A C 1
ATOM 1711 O O . LYS A 1 215 ? -10.646 14.165 26.740 1.00 49.16 215 LYS A O 1
ATOM 1716 N N . ASP A 1 216 ? -9.093 15.384 25.685 1.00 50.88 216 ASP A N 1
ATOM 1717 C CA . ASP A 1 216 ? -9.928 15.734 24.528 1.00 50.88 216 ASP A CA 1
ATOM 1718 C C . ASP A 1 216 ? -9.912 14.686 23.389 1.00 50.88 216 ASP A C 1
ATOM 1720 O O . ASP A 1 216 ? -10.728 14.754 22.472 1.00 50.88 216 ASP A O 1
ATOM 1724 N N . ASN A 1 217 ? -9.028 13.674 23.425 1.00 56.66 217 ASN A N 1
ATOM 1725 C CA . ASN A 1 217 ? -8.780 12.787 22.268 1.00 56.66 217 ASN A CA 1
ATOM 1726 C C . ASN A 1 217 ? -9.333 11.349 22.405 1.00 56.66 217 ASN A C 1
ATOM 1728 O O . ASN A 1 217 ? -9.351 10.580 21.440 1.00 56.66 217 ASN A O 1
ATOM 1732 N N . GLU A 1 218 ? -9.830 10.945 23.577 1.00 62.19 218 GLU A N 1
ATOM 1733 C CA . GLU A 1 218 ? -10.319 9.571 23.765 1.00 62.19 218 GLU A CA 1
ATOM 1734 C C . GLU A 1 218 ? -11.654 9.321 23.041 1.00 62.19 218 GLU A C 1
ATOM 1736 O O . GLU A 1 218 ? -11.842 8.281 22.403 1.00 62.19 218 GLU A O 1
ATOM 1741 N N . GLN A 1 219 ? -12.564 10.296 23.077 1.00 70.88 219 GLN A N 1
ATOM 1742 C CA . GLN A 1 219 ? -13.849 10.228 22.380 1.00 70.88 219 GLN A CA 1
ATOM 1743 C C . GLN A 1 219 ? -13.663 10.265 20.859 1.00 70.88 219 GLN A C 1
ATOM 1745 O O . GLN A 1 219 ? -14.242 9.438 20.156 1.00 70.88 219 GLN A O 1
ATOM 1750 N N . LEU A 1 220 ? -12.788 11.142 20.355 1.00 66.62 220 LEU A N 1
ATOM 1751 C CA . LEU A 1 220 ? -12.455 11.212 18.931 1.00 66.62 220 LEU A CA 1
ATOM 1752 C C . LEU A 1 220 ? -11.811 9.905 18.437 1.00 66.62 220 LEU A C 1
ATOM 1754 O O . LEU A 1 220 ? -12.146 9.408 17.363 1.00 66.62 220 LEU A O 1
ATOM 1758 N N . SER A 1 221 ? -10.927 9.301 19.234 1.00 62.41 221 SER A N 1
ATOM 1759 C CA . SER A 1 221 ? -10.322 7.998 18.929 1.00 62.41 221 SER A CA 1
ATOM 1760 C C . SER A 1 221 ? -11.345 6.852 18.909 1.00 62.41 221 SER A C 1
ATOM 1762 O O . SER A 1 221 ? -11.263 5.952 18.068 1.00 62.41 221 SER A O 1
ATOM 1764 N N . ARG A 1 222 ? -12.346 6.862 19.803 1.00 76.12 222 ARG A N 1
ATOM 1765 C CA . ARG A 1 222 ? -13.471 5.905 19.755 1.00 76.12 222 ARG A CA 1
ATOM 1766 C C . ARG A 1 222 ? -14.311 6.102 18.492 1.00 76.12 222 ARG A C 1
ATOM 1768 O O . ARG A 1 222 ? -14.517 5.139 17.763 1.00 76.12 222 ARG A O 1
ATOM 1775 N N . GLN A 1 223 ? -14.675 7.343 18.172 1.00 76.75 223 GLN A N 1
ATOM 1776 C CA . GLN A 1 223 ? -15.447 7.666 16.968 1.00 76.75 223 GLN A CA 1
ATOM 1777 C C . GLN A 1 223 ? -14.720 7.247 15.682 1.00 76.75 223 GLN A C 1
ATOM 1779 O O . GLN A 1 223 ? -15.321 6.629 14.807 1.00 76.75 223 GLN A O 1
ATOM 1784 N N . LYS A 1 224 ? -13.407 7.498 15.572 1.00 73.75 224 LYS A N 1
ATOM 1785 C CA . LYS A 1 224 ? -12.602 7.052 14.420 1.00 73.75 224 LYS A CA 1
ATOM 1786 C C . LYS A 1 224 ? -12.603 5.526 14.263 1.00 73.75 224 LYS A C 1
ATOM 1788 O O . LYS A 1 224 ? -12.686 5.035 13.139 1.00 73.75 224 LYS A O 1
ATOM 1793 N N . ARG A 1 225 ? -12.545 4.772 15.369 1.00 74.31 225 ARG A N 1
ATOM 1794 C CA . ARG A 1 225 ? -12.623 3.299 15.351 1.00 74.31 225 ARG A CA 1
ATOM 1795 C C . ARG A 1 225 ? -13.997 2.799 14.915 1.00 74.31 225 ARG A C 1
ATOM 1797 O O . ARG A 1 225 ? -14.068 1.920 14.065 1.00 74.31 225 ARG A O 1
ATOM 1804 N N . GLU A 1 226 ? -15.070 3.395 15.425 1.00 84.44 226 GLU A N 1
ATOM 1805 C CA . GLU A 1 226 ? -16.442 3.049 15.029 1.00 84.44 226 GLU A CA 1
ATOM 1806 C C . GLU A 1 226 ? -16.696 3.318 13.539 1.00 84.44 226 GLU A C 1
ATOM 1808 O O . GLU A 1 226 ? -17.288 2.489 12.847 1.00 84.44 226 GLU A O 1
ATOM 1813 N N . VAL A 1 227 ? -16.190 4.441 13.016 1.00 82.25 227 VAL A N 1
ATOM 1814 C CA . VAL A 1 227 ? -16.264 4.770 11.584 1.00 82.25 227 VAL A CA 1
ATOM 1815 C C . VAL A 1 227 ? -15.467 3.774 10.737 1.00 82.25 227 VAL A C 1
ATOM 1817 O O . VAL A 1 227 ? -15.952 3.344 9.689 1.00 82.25 227 VAL A O 1
ATOM 1820 N N . ALA A 1 228 ? -14.278 3.365 11.186 1.00 73.25 228 ALA A N 1
ATOM 1821 C CA . ALA A 1 228 ? -13.483 2.350 10.498 1.00 73.25 228 ALA A CA 1
ATOM 1822 C C . ALA A 1 228 ? -14.189 0.980 10.478 1.00 73.25 228 ALA A C 1
ATOM 1824 O O . ALA A 1 228 ? -14.283 0.353 9.423 1.00 73.25 228 ALA A O 1
ATOM 1825 N N . ASP A 1 229 ? -14.748 0.536 11.606 1.00 77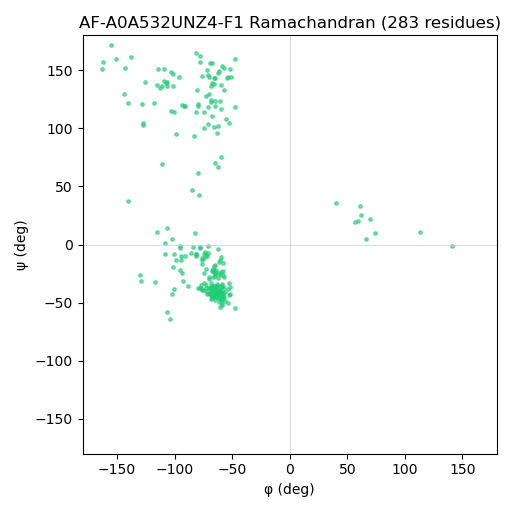.88 229 ASP A N 1
ATOM 1826 C CA . ASP A 1 229 ? -15.510 -0.717 11.685 1.00 77.88 229 ASP A CA 1
ATOM 1827 C C . ASP A 1 229 ? -16.751 -0.692 10.784 1.00 77.88 229 ASP A C 1
ATOM 1829 O O . ASP A 1 229 ? -17.066 -1.684 10.115 1.00 77.88 229 ASP A O 1
ATOM 1833 N N . LEU A 1 230 ? -17.442 0.450 10.722 1.00 89.31 230 LEU A N 1
ATOM 1834 C CA . LEU A 1 230 ? -18.580 0.645 9.831 1.00 89.31 230 LEU A CA 1
ATOM 1835 C C . LEU A 1 230 ? -18.165 0.561 8.357 1.00 89.31 230 LEU A C 1
ATOM 1837 O O . LEU A 1 230 ? -18.867 -0.076 7.569 1.00 89.31 230 LEU A O 1
ATOM 1841 N N . TYR A 1 231 ? -17.021 1.140 7.986 1.00 85.81 231 TYR A N 1
ATOM 1842 C CA . TYR A 1 231 ? -16.461 1.015 6.639 1.00 85.81 231 TYR A CA 1
ATOM 1843 C C . TYR A 1 231 ? -16.197 -0.448 6.267 1.00 85.81 231 TYR A C 1
ATOM 1845 O O . TYR A 1 231 ? -16.706 -0.914 5.248 1.00 85.81 231 TYR A O 1
ATOM 1853 N N . TYR A 1 232 ? -15.485 -1.203 7.109 1.00 77.06 232 TYR A N 1
ATOM 1854 C CA . TYR A 1 232 ? -15.175 -2.607 6.817 1.00 77.06 232 TYR A CA 1
ATOM 1855 C C . TYR A 1 232 ? -16.429 -3.477 6.721 1.00 77.06 232 TYR A C 1
ATOM 1857 O O . TYR A 1 232 ? -16.542 -4.299 5.815 1.00 77.06 232 TYR A O 1
ATOM 1865 N N . ARG A 1 233 ? -17.415 -3.259 7.598 1.00 91.31 233 ARG A N 1
ATOM 1866 C CA . ARG A 1 233 ? -18.701 -3.964 7.515 1.00 91.31 233 ARG A CA 1
ATOM 1867 C C . ARG A 1 233 ? -19.460 -3.627 6.229 1.00 91.31 233 ARG A C 1
ATOM 1869 O O . ARG A 1 233 ? -20.104 -4.499 5.659 1.00 91.31 233 ARG A O 1
ATOM 1876 N N . SER A 1 234 ? -19.378 -2.381 5.764 1.00 90.62 234 SER A N 1
ATOM 1877 C CA . SER A 1 234 ? -20.002 -1.947 4.505 1.00 90.62 234 SER A CA 1
ATOM 1878 C C . SER A 1 234 ? -19.339 -2.593 3.289 1.00 90.62 234 SER A C 1
ATOM 1880 O O . SER A 1 234 ? -20.040 -3.018 2.375 1.00 90.62 234 SER A O 1
ATOM 1882 N N . MET A 1 235 ? -18.008 -2.723 3.307 1.00 88.06 235 MET A N 1
ATOM 1883 C CA . MET A 1 235 ? -17.248 -3.453 2.285 1.00 88.06 235 MET A CA 1
ATOM 1884 C C . MET A 1 235 ? -17.636 -4.933 2.228 1.00 88.06 235 MET A C 1
ATOM 1886 O O . MET A 1 235 ? -17.810 -5.468 1.137 1.00 88.06 235 MET A O 1
ATOM 1890 N N . GLU A 1 236 ? -17.823 -5.582 3.378 1.00 83.06 236 GLU A N 1
ATOM 1891 C CA . GLU A 1 236 ? -18.277 -6.977 3.427 1.00 83.06 236 GLU A CA 1
ATOM 1892 C C . GLU A 1 236 ? -19.666 -7.132 2.796 1.00 83.06 236 GLU A C 1
ATOM 1894 O O . GLU A 1 236 ? -19.857 -7.917 1.872 1.00 83.06 236 GLU A O 1
ATOM 1899 N N . LEU A 1 237 ? -20.621 -6.289 3.202 1.00 91.44 237 LEU A N 1
ATOM 1900 C CA . LEU A 1 237 ? -21.974 -6.280 2.636 1.00 91.44 237 LEU A CA 1
ATOM 1901 C C . LEU A 1 237 ? -21.973 -6.010 1.124 1.00 91.44 237 LEU A C 1
AT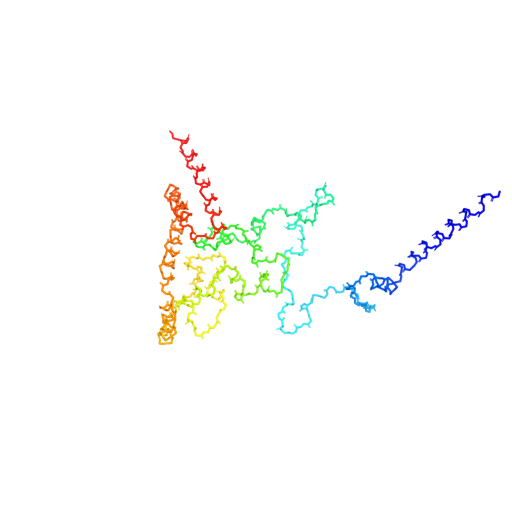OM 1903 O O . LEU A 1 237 ? -22.793 -6.566 0.397 1.00 91.44 237 LEU A O 1
ATOM 1907 N N . TYR A 1 238 ? -21.066 -5.158 0.647 1.00 89.00 238 TYR A N 1
ATOM 1908 C CA . TYR A 1 238 ? -20.907 -4.876 -0.777 1.00 89.00 238 TYR A CA 1
ATOM 1909 C C . TYR A 1 238 ? -20.438 -6.117 -1.549 1.00 89.00 238 TYR A C 1
ATOM 1911 O O . TYR A 1 238 ? -21.005 -6.433 -2.597 1.00 89.00 238 TYR A O 1
ATOM 1919 N N . ARG A 1 239 ? -19.456 -6.850 -1.006 1.00 87.06 239 ARG A N 1
ATOM 1920 C CA . ARG A 1 239 ? -18.937 -8.103 -1.582 1.00 87.06 239 ARG A CA 1
ATOM 1921 C C . ARG A 1 239 ? -19.985 -9.214 -1.587 1.00 87.06 239 ARG A C 1
ATOM 1923 O O . ARG A 1 239 ? -20.108 -9.923 -2.577 1.00 87.06 239 ARG A O 1
ATOM 1930 N N . GLU A 1 240 ? -20.796 -9.303 -0.535 1.00 92.69 240 GLU A N 1
ATOM 1931 C CA . GLU A 1 240 ? -21.930 -10.233 -0.438 1.00 92.69 240 GLU A CA 1
ATOM 1932 C C . GLU A 1 240 ? -23.117 -9.858 -1.352 1.00 92.69 240 GLU A C 1
ATOM 1934 O O . GLU A 1 240 ? -24.141 -10.538 -1.350 1.00 92.69 240 GLU A O 1
ATOM 1939 N N . GLY A 1 241 ? -23.039 -8.750 -2.101 1.00 89.00 241 GLY A N 1
ATOM 1940 C CA . GLY A 1 241 ? -24.126 -8.284 -2.965 1.00 89.00 241 GLY A CA 1
ATOM 1941 C C . GLY A 1 241 ? -25.310 -7.664 -2.214 1.00 89.00 241 GLY A C 1
ATOM 1942 O O . GLY A 1 241 ? -26.331 -7.345 -2.821 1.00 89.00 241 GLY A O 1
ATOM 1943 N N . LYS A 1 242 ? -25.190 -7.413 -0.905 1.00 95.62 242 LYS A N 1
ATOM 1944 C CA . LYS A 1 242 ? -26.197 -6.722 -0.078 1.00 95.62 242 LYS A CA 1
ATOM 1945 C C . LYS A 1 242 ? -26.100 -5.205 -0.275 1.00 95.62 242 LYS A C 1
ATOM 1947 O O . LYS A 1 242 ? -25.828 -4.439 0.655 1.00 95.62 242 LYS A O 1
ATOM 1952 N N . LEU A 1 243 ? -26.327 -4.772 -1.515 1.00 94.25 243 LEU A N 1
ATOM 1953 C CA . LEU A 1 243 ? -26.005 -3.431 -2.011 1.00 94.25 243 LEU A CA 1
ATOM 1954 C C . LEU A 1 243 ? -26.695 -2.302 -1.233 1.00 94.25 243 LEU A C 1
ATOM 1956 O O . LEU A 1 243 ? -26.042 -1.321 -0.889 1.00 94.25 243 LEU A O 1
ATOM 1960 N N . ALA A 1 244 ? -27.975 -2.444 -0.874 1.00 95.00 244 ALA A N 1
ATOM 1961 C CA . ALA A 1 244 ? -28.697 -1.423 -0.107 1.00 95.00 244 ALA A CA 1
ATOM 1962 C C . ALA A 1 244 ? -28.108 -1.212 1.304 1.00 95.00 244 ALA A C 1
ATOM 1964 O O . ALA A 1 244 ? -27.969 -0.078 1.775 1.00 95.00 244 ALA A O 1
ATOM 1965 N N . SER A 1 245 ? -27.720 -2.300 1.975 1.00 95.75 245 SER A N 1
ATOM 1966 C CA . SER A 1 245 ? -27.101 -2.255 3.303 1.00 95.75 245 SER A CA 1
ATOM 1967 C C . SER A 1 245 ? -25.681 -1.691 3.239 1.00 95.75 245 SER A C 1
ATOM 1969 O O . SER A 1 245 ? -25.328 -0.843 4.061 1.00 95.75 245 SER A O 1
ATOM 1971 N N . ALA A 1 246 ? -24.901 -2.097 2.232 1.00 94.88 246 ALA A N 1
ATOM 1972 C CA . ALA A 1 246 ? -23.577 -1.542 1.963 1.00 94.88 246 ALA A CA 1
ATOM 1973 C C . ALA A 1 246 ? -23.639 -0.030 1.708 1.00 94.88 246 ALA A C 1
ATOM 1975 O O . ALA A 1 246 ? -22.909 0.741 2.333 1.00 94.88 246 ALA A O 1
ATOM 1976 N N . ARG A 1 247 ? -24.589 0.411 0.869 1.00 97.56 247 ARG A N 1
ATOM 1977 C CA . ARG A 1 247 ? -24.837 1.827 0.572 1.00 97.56 247 ARG A CA 1
ATOM 1978 C C . ARG A 1 247 ? -25.058 2.644 1.835 1.00 97.56 247 ARG A C 1
ATOM 1980 O O . ARG A 1 247 ? -24.437 3.688 2.023 1.00 97.56 247 ARG A O 1
ATOM 1987 N N . LYS A 1 248 ? -25.953 2.169 2.709 1.00 97.75 248 LYS A N 1
ATOM 1988 C CA . LYS A 1 248 ? -26.307 2.850 3.961 1.00 97.75 248 LYS A CA 1
ATOM 1989 C C . LYS A 1 248 ? -25.076 3.054 4.842 1.00 97.75 248 LYS A C 1
ATOM 1991 O O . LYS A 1 248 ? -24.897 4.139 5.393 1.00 97.75 248 LYS A O 1
ATOM 1996 N N . GLY A 1 249 ? -24.231 2.032 4.950 1.00 96.31 249 GLY A N 1
ATOM 1997 C CA . GLY A 1 249 ? -23.001 2.105 5.724 1.00 96.31 249 GLY A CA 1
ATOM 1998 C C . GLY A 1 249 ? -21.976 3.070 5.120 1.00 96.31 249 GLY A C 1
ATOM 1999 O O . GLY A 1 249 ? -21.501 3.958 5.823 1.00 96.31 249 GLY A O 1
ATOM 2000 N N . PHE A 1 250 ? -21.728 3.015 3.808 1.00 96.44 250 PHE A N 1
ATOM 2001 C CA . PHE A 1 250 ? -20.832 3.955 3.122 1.00 96.44 250 PHE A CA 1
ATOM 2002 C C . PHE A 1 250 ? -21.273 5.421 3.230 1.00 96.44 250 PHE A C 1
ATOM 2004 O O . PHE A 1 250 ? -20.447 6.297 3.494 1.00 96.44 250 PHE A O 1
ATOM 2011 N N . VAL A 1 251 ? -22.574 5.703 3.097 1.00 97.44 251 VAL A N 1
ATOM 2012 C CA . VAL A 1 251 ? -23.120 7.055 3.311 1.00 97.44 251 VAL A CA 1
ATOM 2013 C C . VAL A 1 251 ? -22.876 7.526 4.747 1.00 97.44 251 VAL A C 1
ATOM 2015 O O . VAL A 1 251 ? -22.512 8.682 4.956 1.00 97.44 251 VAL A O 1
ATOM 2018 N N . ALA A 1 252 ? -23.056 6.653 5.741 1.00 96.00 252 ALA A N 1
ATOM 2019 C CA . ALA A 1 252 ? -22.802 6.989 7.140 1.00 96.00 252 ALA A CA 1
ATOM 2020 C C . ALA A 1 252 ? -21.307 7.240 7.421 1.00 96.00 252 ALA A C 1
ATOM 2022 O O . ALA A 1 252 ? -20.974 8.185 8.134 1.00 96.00 252 ALA A O 1
ATOM 2023 N N . VAL A 1 253 ? -20.408 6.472 6.796 1.00 92.44 253 VAL A N 1
ATOM 2024 C CA . VAL A 1 253 ? -18.955 6.697 6.870 1.00 92.44 253 VAL A CA 1
ATOM 2025 C C . VAL A 1 253 ? -18.582 8.060 6.278 1.00 92.44 253 VAL A C 1
ATOM 2027 O O . VAL A 1 253 ? -17.862 8.816 6.926 1.00 92.44 253 VAL A O 1
ATOM 2030 N N . LEU A 1 254 ? -19.121 8.431 5.110 1.00 93.38 254 LEU A N 1
ATOM 2031 C CA . LEU A 1 254 ? -18.905 9.759 4.512 1.00 93.38 254 LEU A CA 1
ATOM 2032 C C . LEU A 1 254 ? -19.436 10.896 5.390 1.00 93.38 254 LEU A C 1
ATOM 2034 O O . LEU A 1 254 ? -18.749 11.896 5.587 1.00 93.38 254 LEU A O 1
ATOM 2038 N N . LYS A 1 255 ? -20.645 10.738 5.941 1.00 95.56 255 LYS A N 1
ATOM 2039 C CA . LYS A 1 255 ? -21.274 11.745 6.810 1.00 95.56 255 LYS A CA 1
ATOM 2040 C C . LYS A 1 255 ? -20.545 11.950 8.136 1.00 95.56 255 LYS A C 1
ATOM 2042 O O . LYS A 1 255 ? -20.762 12.979 8.765 1.00 95.56 255 LYS A O 1
ATOM 2047 N N . SER A 1 256 ? -19.691 11.014 8.554 1.00 90.44 256 SER A N 1
ATOM 2048 C CA . SER A 1 256 ? -18.920 11.159 9.791 1.00 90.44 256 SER A CA 1
ATOM 2049 C C . SER A 1 256 ? -17.958 12.350 9.760 1.00 90.44 256 SER A C 1
ATOM 2051 O O . SER A 1 256 ? -17.633 12.888 10.812 1.00 90.44 256 SER A O 1
ATOM 2053 N N . GLY A 1 257 ? -17.469 12.745 8.575 1.00 87.25 257 GLY A N 1
ATOM 2054 C CA . GLY A 1 257 ? -16.426 13.768 8.434 1.00 87.25 257 GLY A CA 1
ATOM 2055 C C . GLY A 1 257 ? -15.061 13.362 9.009 1.00 87.25 257 GLY A C 1
ATOM 2056 O O . GLY A 1 257 ? -14.139 14.170 9.013 1.00 87.25 257 GLY A O 1
ATOM 2057 N N . LEU A 1 258 ? -14.913 12.119 9.483 1.00 81.31 258 LEU A N 1
ATOM 2058 C CA . LEU A 1 258 ? -13.704 11.623 10.153 1.00 81.31 258 LEU A CA 1
ATOM 2059 C C . LEU A 1 258 ? -12.743 10.884 9.215 1.00 81.31 258 LEU A C 1
ATOM 2061 O O . LEU A 1 258 ? -11.672 10.455 9.647 1.00 81.31 258 LEU A O 1
ATOM 2065 N N . ILE A 1 259 ? -13.118 10.722 7.947 1.00 74.88 259 ILE A N 1
ATOM 2066 C CA . ILE A 1 259 ? -12.313 10.038 6.936 1.00 74.88 259 ILE A CA 1
ATOM 2067 C C . ILE A 1 259 ? -11.487 11.032 6.097 1.00 74.88 259 ILE A C 1
ATOM 2069 O O . ILE A 1 259 ? -11.977 12.115 5.772 1.00 74.88 259 ILE A O 1
ATOM 2073 N N . PRO A 1 260 ? -10.255 10.677 5.689 1.00 68.12 260 PRO A N 1
ATOM 2074 C CA . PRO A 1 260 ? -9.447 11.516 4.805 1.00 68.12 260 PRO A CA 1
ATOM 2075 C C . PRO A 1 260 ? -10.110 11.750 3.431 1.00 68.12 260 PRO A C 1
ATOM 2077 O O . PRO A 1 260 ? -10.777 10.841 2.923 1.00 68.12 260 PRO A O 1
ATOM 2080 N N . PRO A 1 261 ? -9.879 12.901 2.764 1.00 72.56 261 PRO A N 1
ATOM 2081 C CA . PRO A 1 261 ? -10.495 13.207 1.468 1.00 72.56 261 PRO A CA 1
ATOM 2082 C C . PRO A 1 261 ? -10.310 12.131 0.377 1.00 72.56 261 PRO A C 1
ATOM 2084 O O . PRO A 1 261 ? -11.318 11.775 -0.241 1.00 72.56 261 PRO A O 1
ATOM 2087 N N . PRO A 1 262 ? -9.116 11.519 0.190 1.00 64.62 262 PRO A N 1
ATOM 2088 C CA . PRO A 1 262 ? -8.935 10.453 -0.805 1.00 64.62 262 PRO A CA 1
ATOM 2089 C C . PRO A 1 262 ? -9.778 9.200 -0.513 1.00 64.62 262 PRO A C 1
ATOM 2091 O O . PRO A 1 262 ? -10.326 8.560 -1.412 1.00 64.62 262 PRO A O 1
ATOM 2094 N N . MET A 1 263 ? -9.944 8.865 0.771 1.00 72.88 263 MET A N 1
ATOM 2095 C CA . MET A 1 263 ? -10.814 7.765 1.192 1.00 72.88 263 MET A CA 1
ATOM 2096 C C . MET A 1 263 ? -12.285 8.099 0.910 1.00 72.88 263 MET A C 1
ATOM 2098 O O . MET A 1 263 ? -13.050 7.239 0.479 1.00 72.88 263 MET A O 1
ATOM 2102 N N . GLY A 1 264 ? -12.673 9.365 1.086 1.00 82.75 264 GLY A N 1
ATOM 2103 C CA . GLY A 1 264 ? -14.002 9.849 0.728 1.00 82.75 264 GLY A CA 1
ATOM 2104 C C . GLY A 1 264 ? -14.312 9.716 -0.767 1.00 82.75 264 GLY A C 1
ATOM 2105 O O . GLY A 1 264 ? -15.421 9.323 -1.123 1.00 82.75 264 GLY A O 1
ATOM 2106 N N . GLU A 1 265 ? -13.350 9.994 -1.648 1.00 78.88 265 GLU A N 1
ATOM 2107 C CA . GLU A 1 265 ? -13.505 9.783 -3.099 1.00 78.88 265 GLU A CA 1
ATOM 2108 C C . GLU A 1 265 ? -13.705 8.309 -3.443 1.00 78.88 265 GLU A C 1
ATOM 2110 O O . GLU A 1 265 ? -14.608 7.969 -4.206 1.00 78.88 265 GLU A O 1
ATOM 2115 N N . THR A 1 266 ? -12.937 7.431 -2.800 1.00 78.62 266 THR A N 1
ATOM 2116 C CA . THR A 1 266 ? -13.062 5.978 -2.969 1.00 78.62 266 THR A CA 1
ATOM 2117 C C . THR A 1 266 ? -14.462 5.491 -2.587 1.00 78.62 266 THR A C 1
ATOM 2119 O O . THR A 1 266 ? -15.110 4.771 -3.344 1.00 78.62 266 THR A O 1
ATOM 2122 N N . ILE A 1 267 ? -14.978 5.936 -1.436 1.00 88.62 267 ILE A N 1
ATOM 2123 C CA . ILE A 1 267 ? -16.327 5.573 -0.981 1.00 88.62 267 ILE A CA 1
ATOM 2124 C C . ILE A 1 267 ? -17.398 6.115 -1.936 1.00 88.62 267 ILE A C 1
ATOM 2126 O O . ILE A 1 267 ? -18.381 5.425 -2.204 1.00 88.62 267 ILE A O 1
ATOM 2130 N N . ARG A 1 268 ? -17.209 7.314 -2.503 1.00 94.69 268 ARG A N 1
ATOM 2131 C CA . ARG A 1 268 ? -18.099 7.840 -3.552 1.00 94.69 268 ARG A CA 1
ATOM 2132 C C . ARG A 1 268 ? -18.076 6.978 -4.819 1.00 94.69 268 ARG A C 1
ATOM 2134 O O . ARG A 1 268 ? -19.129 6.788 -5.419 1.00 94.69 268 ARG A O 1
ATOM 2141 N N . GLY A 1 269 ? -16.923 6.414 -5.180 1.00 88.19 269 GLY A N 1
ATOM 2142 C CA . GLY A 1 269 ? -16.804 5.428 -6.258 1.00 88.19 269 GLY A CA 1
ATOM 2143 C C . GLY A 1 269 ? -17.663 4.185 -6.008 1.00 88.19 269 GLY A C 1
ATOM 2144 O O . GLY A 1 269 ? -18.485 3.833 -6.851 1.00 88.19 269 GLY A O 1
ATOM 2145 N N . TYR A 1 270 ? -17.557 3.582 -4.818 1.00 89.38 270 TYR A N 1
ATOM 2146 C CA . TYR A 1 270 ? -18.405 2.445 -4.433 1.00 89.38 270 TYR A CA 1
ATOM 2147 C C . TYR A 1 270 ? -19.895 2.795 -4.428 1.00 89.38 270 TYR A C 1
ATOM 2149 O O . TYR A 1 270 ? -20.711 1.999 -4.882 1.00 89.38 270 TYR A O 1
ATOM 2157 N N . LEU A 1 271 ? -20.270 3.985 -3.950 1.00 96.38 271 LEU A N 1
ATOM 2158 C CA . LEU A 1 271 ? -21.663 4.436 -3.987 1.00 96.38 271 LEU A CA 1
ATOM 2159 C C . LEU A 1 271 ? -22.194 4.573 -5.419 1.00 96.38 271 LEU A C 1
ATOM 2161 O O . LEU A 1 271 ? -23.324 4.171 -5.670 1.00 96.38 271 LEU A O 1
ATOM 2165 N N . SER A 1 272 ? -21.379 5.081 -6.346 1.00 95.25 272 SER A N 1
ATOM 2166 C CA . SER A 1 272 ? -21.735 5.167 -7.767 1.00 95.25 272 SER A CA 1
ATOM 2167 C C . SER A 1 272 ? -21.956 3.780 -8.384 1.00 95.25 272 SER A C 1
ATOM 2169 O O . SER A 1 272 ? -22.975 3.553 -9.035 1.00 95.25 272 SER A O 1
ATOM 2171 N N . ASP A 1 273 ? -21.058 2.818 -8.130 1.00 94.00 273 ASP A N 1
ATOM 2172 C CA . ASP A 1 273 ? -21.245 1.432 -8.591 1.00 94.00 273 ASP A CA 1
ATOM 2173 C C . ASP A 1 273 ? -22.527 0.805 -8.023 1.00 94.00 273 ASP A C 1
ATOM 2175 O O . ASP A 1 273 ? -23.338 0.247 -8.766 1.00 94.00 273 ASP A O 1
ATOM 2179 N N . ILE A 1 274 ? -22.741 0.952 -6.713 1.00 95.25 274 ILE A N 1
ATOM 2180 C CA . ILE A 1 274 ? -23.938 0.467 -6.025 1.00 95.25 274 ILE A CA 1
ATOM 2181 C C . ILE A 1 274 ? -25.204 1.050 -6.658 1.00 95.25 274 ILE A C 1
ATOM 2183 O O . ILE A 1 274 ? -26.127 0.293 -6.959 1.00 95.25 274 ILE A O 1
ATOM 2187 N N . ASP A 1 275 ? -25.248 2.364 -6.880 1.00 95.31 275 ASP A N 1
ATOM 2188 C CA . ASP A 1 275 ? -26.411 3.049 -7.451 1.00 95.31 275 ASP A CA 1
ATOM 2189 C C . ASP A 1 275 ? -26.694 2.557 -8.877 1.00 95.31 275 ASP A C 1
ATOM 2191 O O . ASP A 1 275 ? -27.837 2.234 -9.205 1.00 95.31 275 ASP A O 1
ATOM 2195 N N . ASN A 1 276 ? -25.650 2.359 -9.685 1.00 93.75 276 ASN A N 1
ATOM 2196 C CA . ASN A 1 276 ? -25.774 1.795 -11.030 1.00 93.75 276 ASN A CA 1
ATOM 2197 C C . ASN A 1 276 ? -26.264 0.339 -11.029 1.00 93.75 276 ASN A C 1
ATOM 2199 O O . ASN A 1 276 ? -26.971 -0.087 -11.944 1.00 93.75 276 ASN A O 1
ATOM 2203 N N . ARG A 1 277 ? -25.865 -0.471 -10.045 1.00 91.62 277 ARG A N 1
ATOM 2204 C CA . ARG A 1 277 ? -26.292 -1.877 -9.930 1.00 91.62 277 ARG A CA 1
ATOM 2205 C C . ARG A 1 277 ? -27.719 -2.001 -9.406 1.00 91.62 277 ARG A C 1
ATOM 2207 O O . ARG A 1 277 ? -28.472 -2.822 -9.918 1.00 91.62 277 ARG A O 1
ATOM 2214 N N . LEU A 1 278 ? -28.105 -1.164 -8.445 1.00 91.69 278 LEU A N 1
ATOM 2215 C CA . LEU A 1 278 ? -29.480 -1.100 -7.946 1.00 91.69 278 LEU A CA 1
ATOM 2216 C C . LEU A 1 278 ? -30.453 -0.609 -9.028 1.00 91.69 278 LEU A C 1
ATOM 2218 O O . LEU A 1 278 ? -31.535 -1.172 -9.158 1.00 91.69 278 LEU A O 1
ATOM 2222 N N . ALA A 1 279 ? -30.060 0.379 -9.840 1.00 88.44 279 ALA A N 1
ATOM 2223 C CA . ALA A 1 279 ? -30.877 0.868 -10.953 1.00 88.44 279 ALA A CA 1
ATOM 2224 C C . ALA A 1 279 ? -31.111 -0.202 -12.040 1.00 88.44 279 ALA A C 1
ATOM 2226 O O . ALA A 1 279 ? -32.218 -0.323 -12.562 1.00 88.44 279 ALA A O 1
ATOM 2227 N N . ARG A 1 280 ? -30.089 -1.016 -12.345 1.00 85.06 280 ARG A N 1
ATOM 2228 C CA . ARG A 1 280 ? -30.204 -2.151 -13.281 1.00 85.06 280 ARG A CA 1
ATOM 2229 C C . ARG A 1 280 ? -31.082 -3.280 -12.733 1.00 85.06 280 ARG A C 1
ATOM 2231 O O . ARG A 1 280 ? -31.961 -3.757 -13.432 1.00 85.06 280 ARG A O 1
ATOM 2238 N N . GLY A 1 281 ? -30.926 -3.646 -11.460 1.00 72.38 281 GLY A N 1
ATOM 2239 C CA . GLY A 1 281 ? -31.774 -4.673 -10.839 1.00 72.38 281 GLY A CA 1
ATOM 2240 C C . GLY A 1 281 ? -33.256 -4.284 -10.734 1.00 72.38 281 GLY A C 1
ATOM 2241 O O . GLY A 1 281 ? -34.113 -5.158 -10.726 1.00 72.38 281 GLY A O 1
ATOM 2242 N N . ALA A 1 282 ? -33.569 -2.985 -10.692 1.00 62.59 282 ALA A N 1
ATOM 2243 C CA . ALA A 1 282 ? -34.943 -2.476 -10.677 1.00 62.59 282 ALA A CA 1
ATOM 2244 C C . ALA A 1 282 ? -35.608 -2.410 -12.066 1.00 62.59 282 ALA A C 1
ATOM 2246 O O . ALA A 1 282 ? -36.799 -2.137 -12.145 1.00 62.59 282 ALA A O 1
ATOM 2247 N N . THR A 1 283 ? -34.851 -2.607 -13.151 1.00 57.84 283 THR A N 1
ATOM 2248 C CA . THR A 1 283 ? -35.369 -2.603 -14.534 1.00 57.84 283 THR A CA 1
ATOM 2249 C C . THR A 1 283 ? -35.573 -4.012 -15.104 1.00 57.84 283 THR A C 1
ATOM 2251 O O . THR A 1 283 ? -36.171 -4.150 -16.167 1.00 57.84 283 THR A O 1
ATOM 2254 N N . GLU A 1 284 ? -35.121 -5.049 -14.392 1.00 51.91 284 GLU A N 1
ATOM 2255 C CA . GLU A 1 284 ? -35.265 -6.472 -14.751 1.00 51.91 284 GLU A CA 1
ATOM 2256 C C . GLU A 1 284 ? -36.388 -7.196 -13.964 1.00 51.91 284 GLU A C 1
ATOM 2258 O O . GLU A 1 284 ? -36.557 -8.406 -14.117 1.00 51.91 284 GLU A O 1
ATOM 2263 N N . GLN A 1 285 ? -37.160 -6.469 -13.143 1.00 44.22 285 GLN A N 1
ATOM 2264 C CA . GLN A 1 285 ? -38.368 -6.933 -12.433 1.00 44.22 285 GLN A CA 1
ATOM 2265 C C . GLN A 1 285 ? -39.608 -6.200 -12.942 1.00 44.22 285 GLN A C 1
ATOM 2267 O O . GLN A 1 285 ? -40.674 -6.852 -12.997 1.00 44.22 285 GLN A O 1
#

Radius of gyration: 30.3 Å; Cα contacts (8 Å, |Δi|>4): 216; chains: 1; bounding box: 79×66×91 Å

Secondary structure (DSSP, 8-state):
--SSHHHHHHHHHHHHHHHHHHGGG-HHHHHHHHHHH-TT-PPPPPTT-------TTTT-TT---S-EEPGGGG-GGGTB----S-TT--SPPBSS-TTHHHHTTS--HHHH-SEE-HHHHTT-HHHHB-SSEESSGGGBSS-TTHHHHTTS-HHHHHHSGGG--SS---HHHHB-SSEESSGGGB-TT-------HHHHHHHHHHHHHHHHT-TTSHHHHHHHHHHHHHHHHHHHHHHTT-HHHHHHHHHHHHHTS-S-HHHHHHHHHHHHHHHHHHHHHTT--

Solvent-accessible surface area (backbone atoms only — not comparable to full-atom values): 17277 Å² total; per-residue (Å²): 140,78,74,67,65,61,58,52,55,53,50,51,51,50,50,51,53,50,50,59,54,58,50,66,73,40,73,69,56,42,48,55,54,46,49,71,78,37,92,85,64,73,81,88,76,79,91,83,73,72,90,69,82,68,57,85,62,79,79,56,78,102,58,82,53,80,56,39,65,37,74,68,58,83,43,60,66,83,51,30,47,82,89,77,91,61,99,80,65,96,66,85,47,55,70,56,57,78,41,63,50,55,48,76,81,38,85,66,52,75,80,80,33,80,34,53,31,71,54,56,68,70,36,43,61,68,78,51,34,37,86,54,51,17,74,30,77,92,18,24,73,52,58,79,58,61,51,57,50,76,79,44,58,63,71,63,53,62,66,34,77,88,60,57,57,97,65,94,70,59,62,67,77,52,28,38,87,51,40,15,83,35,80,91,19,32,53,88,87,61,74,82,74,79,70,70,60,67,67,44,47,53,57,45,52,57,47,52,54,58,49,62,74,46,78,81,50,61,64,56,54,49,51,50,49,54,42,51,53,39,42,54,54,17,53,51,30,44,75,73,63,41,42,73,63,13,44,53,30,46,53,51,37,59,72,62,71,77,60,58,70,72,58,46,54,52,50,50,50,52,47,52,53,43,51,56,50,54,56,53,60,66,71,78,115

Nearest PDB structures (foldseek):
  8xup-assembly1_B  TM=6.498E-01  e=9.558E+00  Escherichia coli K-12

Mean predicted aligned error: 19.65 Å

pLDDT: mean 73.29, std 17.49, range [36.62, 97.75]

Sequence (285 aa):
MFSRTISISVGLILLIWLGVFVVSCHETDRHRVLTFFFDGVGPLMPAGIEDVRIDPNFAQSPQEPLWYVHEPRKDCTLCHGKRGQKLFAPEAILITTVPALCHNCHDDYTVSAQFVHGPVAVGQCLFCHNPHKSRIQYLLKEPEPKLCYKCHDINVIESMPAHLTVQPSACTDCHNPHASSTKALLKEDRPRLRQDSDRVRVKMQNYVQRAKEQKDNEQLSRQKREVADLYYRSMELYREGKLASARKGFVAVLKSGLIPPPMGETIRGYLSDIDNRLARGATEQ